Protein AF-0000000078816727 (afdb_homodimer)

Radius of gyration: 16.54 Å; Cα contacts (8 Å, |Δi|>4): 436; chains: 2; bounding box: 31×43×38 Å

InterPro domains:
  IPR010753 Domain of unknown function DUF1330 [PF07045] (2-95)
  IPR011008 Dimeric alpha-beta barrel [SSF54909] (1-95)

Organism: Pelagibacter ubique (strain HTCC1062) (NCBI:txid335992)

Solvent-accessible surface area (backbone atoms only — not comparable to full-atom values): 9926 Å² total; per-residue (Å²): 103,38,12,34,42,40,36,40,29,69,44,75,78,37,69,65,36,43,50,52,21,50,67,57,30,52,64,56,45,40,73,47,49,38,40,76,45,23,74,26,69,61,67,48,68,78,31,72,74,77,54,87,35,43,33,32,32,39,22,68,23,51,67,43,47,52,50,43,63,68,30,65,71,40,46,59,25,48,58,60,22,54,89,40,42,42,50,29,30,35,40,31,26,38,51,65,94,119,102,38,14,35,43,41,35,40,30,69,44,74,77,37,68,66,35,44,51,52,21,50,67,59,30,52,64,58,43,40,74,49,49,38,40,75,44,24,74,27,68,64,66,48,68,78,31,73,74,76,56,86,36,43,34,32,33,39,21,70,23,50,66,42,47,52,49,42,63,68,28,66,72,41,46,58,24,46,59,60,22,53,89,40,41,42,50,29,31,36,41,32,26,36,50,64,93,118

Nearest PDB structures (foldseek):
  2fiu-assembly1_B  TM=9.604E-01  e=1.481E-10  Agrobacterium fabrum str. C58
  3lo3-assembly2_C  TM=8.837E-01  e=8.612E-08  Colwellia psychrerythraea 34H
  3bde-assembly1_A  TM=6.430E-01  e=2.743E-03  Mesorhizobium japonicum MAFF 303099
  4hl9-assembly4_H  TM=5.412E-01  e=1.976E-03  Rhodospirillum rubrum ATCC 11170
  4dpo-assembly1_B  TM=5.731E-01  e=4.067E-03  Methanosarcina mazei Go1

Sequence (196 aa):
MKAYWIALYKRIDSQENLKNYGAKVTGIIKSYGGKPLVRGGKFETLEGETYPRTVIWEFPNYEQAMKCHDSKEYQDGWAIARDTTERNLQIVEGFSTEMKAYWIALYKRIDSQENLKNYGAKVTGIIKSYGGKPLVRGGKFETLEGETYPRTVIWEFPNYEQAMKCHDSKEYQDGWAIARDTTERNLQIVEGFSTE

Secondary structure (DSSP, 8-state):
--EEEEEEEEEES-HHHHHHHHHHHHHHHHHTT-EEEEES-SEEEEESPPPSEEEEEEESSHHHHHHHHHSHHHHHHHTTTGGGEEEEEEEEEPP---/--EEEEEEEEEES-HHHHHHHHHHHHHHHHHTT-EEEEES-SEEEEESPPPSEEEEEEESSHHHHHHHHHSHHHHHHHTTTGGGEEEEEEEEEPP---

Foldseek 3Di:
DKKKKKKFWDFAQDPPLVVQLCVQCVVLCVVLVKDWDAFADDDDDDDDDDGNTMTMIMGPFQVSNVCSCPDPSNVVSCVSRVVRTDIDIDMGGDDDPD/DKKKKKKFWDFAQDPPLVVQLCVQCVVLCVVLVKDWDAFADDDDDDDDDDGNTMTMIMGPFQVSNVCSCPDPSNVVSCVSRVVRTDIDIDMGGDDDPD

pLDDT: mean 97.48, std 5.75, range [53.72, 98.94]

Structure (mmCIF, N/CA/C/O backbone):
data_AF-0000000078816727-model_v1
#
loop_
_entity.id
_entity.type
_entity.pdbx_description
1 polymer 'DUF1330 domain-containing protein'
#
loop_
_atom_site.group_PDB
_atom_site.id
_atom_site.type_symbol
_atom_site.label_atom_id
_atom_site.label_alt_id
_atom_site.label_comp_id
_atom_site.label_asym_id
_atom_site.label_entity_id
_atom_site.label_seq_id
_atom_site.pdbx_PDB_ins_code
_atom_site.Cartn_x
_atom_site.Cartn_y
_atom_site.Cartn_z
_atom_site.occupancy
_atom_site.B_iso_or_equiv
_atom_site.auth_seq_id
_atom_site.auth_comp_id
_atom_site.auth_asym_id
_atom_site.auth_atom_id
_atom_site.pdbx_PDB_model_num
ATOM 1 N N . MET A 1 1 ? 15.25 -3.566 9.273 1 93.62 1 MET A N 1
ATOM 2 C CA . MET A 1 1 ? 14 -2.834 9.062 1 93.62 1 MET A CA 1
ATOM 3 C C . MET A 1 1 ? 13.094 -3.568 8.078 1 93.62 1 MET A C 1
ATOM 5 O O . MET A 1 1 ? 13.562 -4.047 7.043 1 93.62 1 MET A O 1
ATOM 9 N N . LYS A 1 2 ? 11.812 -3.596 8.328 1 97.94 2 LYS A N 1
ATOM 10 C CA . LYS A 1 2 ? 10.867 -4.297 7.465 1 97.94 2 LYS A CA 1
ATOM 11 C C . LYS A 1 2 ? 10.812 -3.654 6.078 1 97.94 2 LYS A C 1
ATOM 13 O O . LYS A 1 2 ? 11.359 -2.572 5.867 1 97.94 2 LYS A O 1
ATOM 18 N N . ALA A 1 3 ? 10.234 -4.328 5.168 1 98.69 3 ALA A N 1
ATOM 19 C CA . ALA A 1 3 ? 9.906 -3.799 3.846 1 98.69 3 ALA A CA 1
ATOM 20 C C . ALA A 1 3 ? 8.508 -4.227 3.418 1 98.69 3 ALA A C 1
ATOM 22 O O . ALA A 1 3 ? 7.977 -5.219 3.916 1 98.69 3 ALA A O 1
ATOM 23 N N . TYR A 1 4 ? 7.965 -3.496 2.529 1 98.88 4 TYR A N 1
ATOM 24 C CA . TYR A 1 4 ? 6.59 -3.73 2.102 1 98.88 4 TYR A CA 1
ATOM 25 C C . TYR A 1 4 ? 6.496 -3.818 0.583 1 98.88 4 TYR A C 1
ATOM 27 O O . TYR A 1 4 ? 6.977 -2.932 -0.126 1 98.88 4 TYR A O 1
ATOM 35 N N . TRP A 1 5 ? 5.977 -4.922 0.084 1 98.94 5 TRP A N 1
ATOM 36 C CA . TRP A 1 5 ? 5.617 -5.199 -1.304 1 98.94 5 TRP A CA 1
ATOM 37 C C . TRP A 1 5 ? 4.18 -4.777 -1.589 1 98.94 5 TRP A C 1
ATOM 39 O O . TRP A 1 5 ? 3.236 -5.359 -1.053 1 98.94 5 TRP A O 1
ATOM 49 N N . ILE A 1 6 ? 4.059 -3.74 -2.426 1 98.94 6 ILE A N 1
ATOM 50 C CA . ILE A 1 6 ? 2.764 -3.119 -2.682 1 98.94 6 ILE A CA 1
ATOM 51 C C . ILE A 1 6 ? 2.375 -3.322 -4.145 1 98.94 6 ILE A C 1
ATOM 53 O O . ILE A 1 6 ? 2.994 -2.748 -5.043 1 98.94 6 ILE A O 1
ATOM 57 N N . ALA A 1 7 ? 1.368 -4.152 -4.359 1 98.94 7 ALA A N 1
ATOM 58 C CA . ALA A 1 7 ? 0.83 -4.402 -5.695 1 98.94 7 ALA A CA 1
ATOM 59 C C . ALA A 1 7 ? -0.552 -3.777 -5.855 1 98.94 7 ALA A C 1
ATOM 61 O O . ALA A 1 7 ? -1.482 -4.113 -5.121 1 98.94 7 ALA A O 1
ATOM 62 N N . LEU A 1 8 ? -0.69 -2.855 -6.785 1 98.75 8 LEU A N 1
ATOM 63 C CA . LEU A 1 8 ? -1.928 -2.168 -7.133 1 98.75 8 LEU A CA 1
ATOM 64 C C . LEU A 1 8 ? -2.436 -2.617 -8.5 1 98.75 8 LEU A C 1
ATOM 66 O O . LEU A 1 8 ? -1.888 -2.225 -9.531 1 98.75 8 LEU A O 1
ATOM 70 N N . TYR A 1 9 ? -3.469 -3.457 -8.445 1 98.62 9 TYR A N 1
ATOM 71 C CA . TYR A 1 9 ? -3.996 -3.996 -9.695 1 98.62 9 TYR A CA 1
ATOM 72 C C . TYR A 1 9 ? -4.91 -2.988 -10.383 1 98.62 9 TYR A C 1
ATOM 74 O O . TYR A 1 9 ? -5.828 -2.451 -9.758 1 98.62 9 TYR A O 1
ATOM 82 N N . LYS A 1 10 ? -4.672 -2.766 -11.633 1 98 10 LYS A N 1
ATOM 83 C CA . LYS A 1 10 ? -5.422 -1.811 -12.445 1 98 10 LYS A CA 1
ATOM 84 C C . LYS A 1 10 ? -6.434 -2.521 -13.336 1 98 10 LYS A C 1
ATOM 86 O O . LYS A 1 10 ? -7.539 -2.023 -13.547 1 98 10 LYS A O 1
ATOM 91 N N . ARG A 1 11 ? -5.965 -3.568 -13.844 1 98.19 11 ARG A N 1
ATOM 92 C CA . ARG A 1 11 ? -6.785 -4.34 -14.773 1 98.19 11 ARG A CA 1
ATOM 93 C C . ARG A 1 11 ? -6.551 -5.84 -14.594 1 98.19 11 ARG A C 1
ATOM 95 O O . ARG A 1 11 ? -5.41 -6.281 -14.438 1 98.19 11 ARG A O 1
ATOM 102 N N . ILE A 1 12 ? -7.617 -6.602 -14.609 1 98.5 12 ILE A N 1
ATOM 103 C CA . ILE A 1 12 ? -7.598 -8.062 -14.508 1 98.5 12 ILE A CA 1
ATOM 104 C C . ILE A 1 12 ? -8.469 -8.664 -15.609 1 98.5 12 ILE A C 1
ATOM 106 O O . ILE A 1 12 ? -9.695 -8.719 -15.477 1 98.5 12 ILE A O 1
ATOM 110 N N . ASP A 1 13 ? -7.84 -9.172 -16.609 1 98.62 13 ASP A N 1
ATOM 111 C CA . ASP A 1 13 ? -8.555 -9.703 -17.766 1 98.62 13 ASP A CA 1
ATOM 112 C C . ASP A 1 13 ? -8.953 -11.156 -17.547 1 98.62 13 ASP A C 1
ATOM 114 O O . ASP A 1 13 ? -9.875 -11.664 -18.203 1 98.62 13 ASP A O 1
ATOM 118 N N . SER A 1 14 ? -8.234 -11.875 -16.688 1 98.75 14 SER A N 1
ATOM 119 C CA . SER A 1 14 ? -8.523 -13.266 -16.375 1 98.75 14 SER A CA 1
ATOM 120 C C . SER A 1 14 ? -8.422 -13.523 -14.867 1 98.75 14 SER A C 1
ATOM 122 O O . SER A 1 14 ? -7.324 -13.68 -14.336 1 98.75 14 SER A O 1
ATOM 124 N N . GLN A 1 15 ? -9.586 -13.68 -14.289 1 98.25 15 GLN A N 1
ATOM 125 C CA . GLN A 1 15 ? -9.625 -13.992 -12.867 1 98.25 15 GLN A CA 1
ATOM 126 C C . GLN A 1 15 ? -9.008 -15.359 -12.594 1 98.25 15 GLN A C 1
ATOM 128 O O . GLN A 1 15 ? -8.383 -15.57 -11.547 1 98.25 15 GLN A O 1
ATOM 133 N N . GLU A 1 16 ? -9.164 -16.234 -13.531 1 98.69 16 GLU A N 1
ATOM 134 C CA . GLU A 1 16 ? -8.609 -17.578 -13.391 1 98.69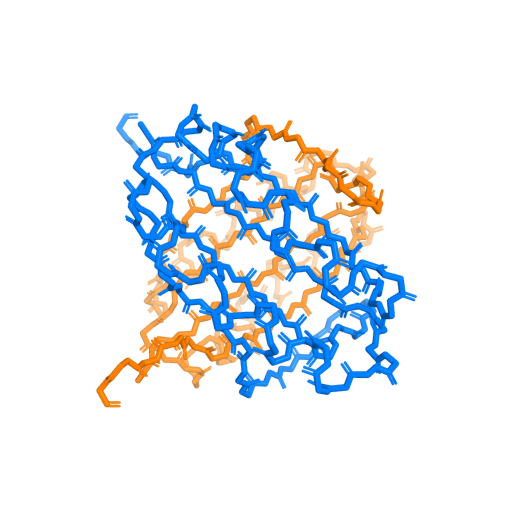 16 GLU A CA 1
ATOM 135 C C . GLU A 1 16 ? -7.082 -17.531 -13.352 1 98.69 16 GLU A C 1
ATOM 137 O O . GLU A 1 16 ? -6.465 -18.172 -12.484 1 98.69 16 GLU A O 1
ATOM 142 N N . ASN A 1 17 ? -6.461 -16.828 -14.25 1 98.81 17 ASN A N 1
ATOM 143 C CA . ASN A 1 17 ? -5.008 -16.688 -14.258 1 98.81 17 ASN A CA 1
ATOM 144 C C . ASN A 1 17 ? -4.496 -16.062 -12.961 1 98.81 17 ASN A C 1
ATOM 146 O O . ASN A 1 17 ? -3.484 -16.5 -12.414 1 98.81 17 ASN A O 1
ATOM 150 N N . LEU A 1 18 ? -5.23 -15.102 -12.5 1 98.75 18 LEU A N 1
ATOM 151 C CA . LEU A 1 18 ? -4.816 -14.438 -11.266 1 98.75 18 LEU A CA 1
ATOM 152 C C . LEU A 1 18 ? -4.895 -15.398 -10.086 1 98.75 18 LEU A C 1
ATOM 154 O O . LEU A 1 18 ? -3.98 -15.453 -9.258 1 98.75 18 LEU A O 1
ATOM 158 N N . LYS A 1 19 ? -5.949 -16.109 -10.031 1 98.25 19 LYS A N 1
ATOM 159 C CA . LYS A 1 19 ? -6.121 -17.109 -8.984 1 98.25 19 LYS A CA 1
ATOM 160 C C . LYS A 1 19 ? -5.008 -18.141 -9.023 1 98.25 19 LYS A C 1
ATOM 162 O O . LYS A 1 19 ? -4.441 -18.5 -7.984 1 98.25 19 LYS A O 1
ATOM 167 N N . ASN A 1 20 ? -4.68 -18.672 -10.188 1 98.75 20 ASN A N 1
ATOM 168 C CA . ASN A 1 20 ? -3.631 -19.672 -10.359 1 98.75 20 ASN A CA 1
ATOM 169 C C . ASN A 1 20 ? -2.262 -19.125 -9.969 1 98.75 20 ASN A C 1
ATOM 171 O O . ASN A 1 20 ? -1.463 -19.812 -9.336 1 98.75 20 ASN A O 1
ATOM 175 N N . TYR A 1 21 ? -2.029 -17.938 -10.32 1 98.88 21 TYR A N 1
ATOM 176 C CA . TYR A 1 21 ? -0.807 -17.25 -9.914 1 98.88 21 TYR A CA 1
ATOM 177 C C . TYR A 1 21 ? -0.713 -17.172 -8.391 1 98.88 21 TYR A C 1
ATOM 179 O O . TYR A 1 21 ? 0.31 -17.531 -7.805 1 98.88 21 TYR A O 1
ATOM 187 N N . GLY A 1 22 ? -1.772 -16.656 -7.805 1 98.5 22 GLY A N 1
ATOM 188 C CA . GLY A 1 22 ? -1.792 -16.547 -6.352 1 98.5 22 GLY A CA 1
ATOM 189 C C . GLY A 1 22 ? -1.499 -17.875 -5.664 1 98.5 22 GLY A C 1
ATOM 190 O O . GLY A 1 22 ? -0.709 -17.922 -4.719 1 98.5 22 GLY A O 1
ATOM 191 N N . ALA A 1 23 ? -2.137 -18.922 -6.168 1 98.44 23 ALA A N 1
ATOM 192 C CA . ALA A 1 23 ? -1.946 -20.25 -5.59 1 98.44 23 ALA A CA 1
ATOM 193 C C . ALA A 1 23 ? -0.498 -20.703 -5.734 1 98.44 23 ALA A C 1
ATOM 195 O O . ALA A 1 23 ? 0.053 -21.344 -4.828 1 98.44 23 ALA A O 1
ATOM 196 N N . LYS A 1 24 ? 0.071 -20.375 -6.809 1 98.62 24 LYS A N 1
ATOM 197 C CA . LYS A 1 24 ? 1.432 -20.812 -7.113 1 98.62 24 LYS A CA 1
ATOM 198 C C . LYS A 1 24 ? 2.449 -20.078 -6.246 1 98.62 24 LYS A C 1
ATOM 200 O O . LYS A 1 24 ? 3.428 -20.672 -5.789 1 98.62 24 LYS A O 1
ATOM 205 N N . VAL A 1 25 ? 2.232 -18.797 -5.945 1 98.75 25 VAL A N 1
ATOM 206 C CA . VAL A 1 25 ? 3.342 -18 -5.453 1 98.75 25 VAL A CA 1
ATOM 207 C C . VAL A 1 25 ? 3.184 -17.766 -3.951 1 98.75 25 VAL A C 1
ATOM 209 O O . VAL A 1 25 ? 4.133 -17.344 -3.277 1 98.75 25 VAL A O 1
ATOM 212 N N . THR A 1 26 ? 1.994 -18.016 -3.385 1 98.75 26 THR A N 1
ATOM 213 C CA . THR A 1 26 ? 1.772 -17.719 -1.974 1 98.75 26 THR A CA 1
ATOM 214 C C . THR A 1 26 ? 2.814 -18.422 -1.105 1 98.75 26 THR A C 1
ATOM 216 O O . THR A 1 26 ? 3.438 -17.797 -0.248 1 98.75 26 THR A O 1
ATOM 219 N N . GLY A 1 27 ? 3.023 -19.719 -1.289 1 98.75 27 GLY A N 1
ATOM 220 C CA . GLY A 1 27 ? 4.027 -20.469 -0.543 1 98.75 27 GLY A CA 1
ATOM 221 C C . GLY A 1 27 ? 5.438 -19.953 -0.769 1 98.75 27 GLY A C 1
ATOM 222 O O . GLY A 1 27 ? 6.254 -19.938 0.154 1 98.75 27 GLY A O 1
ATOM 223 N N . ILE A 1 28 ? 5.809 -19.594 -1.963 1 98.81 28 ILE A N 1
ATOM 224 C CA . ILE A 1 28 ? 7.117 -19.047 -2.311 1 98.81 28 ILE A CA 1
ATOM 225 C C . ILE A 1 28 ? 7.352 -17.75 -1.539 1 98.81 28 ILE A C 1
ATOM 227 O O . ILE A 1 28 ? 8.398 -17.578 -0.901 1 98.81 28 ILE A O 1
ATOM 231 N N . ILE A 1 29 ? 6.383 -16.766 -1.523 1 98.88 29 ILE A N 1
ATOM 232 C CA . ILE A 1 29 ? 6.504 -15.477 -0.85 1 98.88 29 ILE A CA 1
ATOM 233 C C . ILE A 1 29 ? 6.699 -15.695 0.649 1 98.88 29 ILE A C 1
ATOM 235 O O . ILE A 1 29 ? 7.578 -15.086 1.262 1 98.88 29 ILE A O 1
ATOM 239 N N . LYS A 1 30 ? 5.949 -16.609 1.156 1 98.81 30 LYS A N 1
ATOM 240 C CA . LYS A 1 30 ? 6.078 -16.922 2.578 1 98.81 30 LYS A CA 1
ATOM 241 C C . LYS A 1 30 ? 7.457 -17.484 2.891 1 98.81 30 LYS A C 1
ATOM 243 O O . LYS A 1 30 ? 8.008 -17.25 3.967 1 98.81 30 LYS A O 1
ATOM 248 N N . SER A 1 31 ? 8.031 -18.25 2.027 1 98.69 31 SER A N 1
ATOM 249 C CA . SER A 1 31 ? 9.336 -18.875 2.256 1 98.69 31 SER A CA 1
ATOM 250 C C . SER A 1 31 ? 10.438 -17.812 2.336 1 98.69 31 SER A C 1
ATOM 252 O O . SER A 1 31 ? 11.508 -18.078 2.893 1 98.69 31 SER A O 1
ATOM 254 N N . TYR A 1 32 ? 10.211 -16.625 1.817 1 98.75 32 TYR A N 1
ATOM 255 C CA . TYR A 1 32 ? 11.141 -15.508 1.916 1 98.75 32 TYR A CA 1
ATOM 256 C C . TYR A 1 32 ? 10.805 -14.617 3.105 1 98.75 32 TYR A C 1
ATOM 258 O O . TYR A 1 32 ? 11.375 -13.539 3.266 1 98.75 32 TYR A O 1
ATOM 266 N N . GLY A 1 33 ? 9.812 -15.086 3.893 1 98.62 33 GLY A N 1
ATOM 267 C CA . GLY A 1 33 ? 9.422 -14.359 5.09 1 98.62 33 GLY A CA 1
ATOM 268 C C . GLY A 1 33 ? 8.25 -13.422 4.867 1 98.62 33 GLY A C 1
ATOM 269 O O . GLY A 1 33 ? 7.93 -12.609 5.738 1 98.62 33 GLY A O 1
ATOM 270 N N . GLY A 1 34 ? 7.637 -13.508 3.744 1 98.69 34 GLY A N 1
ATOM 271 C CA . GLY A 1 34 ? 6.492 -12.648 3.479 1 98.69 34 GLY A CA 1
ATOM 272 C C . GLY A 1 34 ? 5.297 -12.953 4.359 1 98.69 34 GLY A C 1
ATOM 273 O O . GLY A 1 34 ? 4.969 -14.125 4.586 1 98.69 34 GLY A O 1
ATOM 274 N N . LYS A 1 35 ? 4.75 -11.906 4.891 1 98.25 35 LYS A N 1
ATOM 275 C CA . LYS A 1 35 ? 3.49 -11.969 5.629 1 98.25 35 LYS A CA 1
ATOM 276 C C . LYS A 1 35 ? 2.406 -11.148 4.934 1 98.25 35 LYS A C 1
ATOM 278 O O . LYS A 1 35 ? 2.578 -9.953 4.703 1 98.25 35 LYS A O 1
ATOM 283 N N . PRO A 1 36 ? 1.284 -11.789 4.582 1 98.56 36 PRO A N 1
ATOM 284 C CA . PRO A 1 36 ? 0.232 -11.016 3.918 1 98.56 36 PRO A CA 1
ATOM 285 C C . PRO A 1 36 ? -0.491 -10.062 4.867 1 98.56 36 PRO A C 1
ATOM 287 O O . PRO A 1 36 ? -0.979 -10.492 5.918 1 98.56 36 PRO A O 1
ATOM 290 N N . LEU A 1 37 ? -0.554 -8.867 4.469 1 98.5 37 LEU A N 1
ATOM 291 C CA . LEU A 1 37 ? -1.3 -7.875 5.242 1 98.5 37 LEU A CA 1
ATOM 292 C C . LEU A 1 37 ? -2.619 -7.535 4.559 1 98.5 37 LEU A C 1
ATOM 294 O O . LEU A 1 37 ? -3.637 -7.332 5.23 1 98.5 37 LEU A O 1
ATOM 298 N N . VAL A 1 38 ? -2.592 -7.41 3.24 1 98.69 38 VAL A N 1
ATOM 299 C CA . VAL A 1 38 ? -3.746 -7.086 2.41 1 98.69 38 VAL A CA 1
ATOM 300 C C . VAL A 1 38 ? -3.787 -8.008 1.194 1 98.69 38 VAL A C 1
ATOM 302 O O . VAL A 1 38 ? -2.785 -8.164 0.491 1 98.69 38 VAL A O 1
ATOM 305 N N . ARG A 1 39 ? -4.84 -8.633 0.932 1 97.94 39 ARG A N 1
ATOM 306 C CA . ARG A 1 39 ? -5.047 -9.469 -0.245 1 97.94 39 ARG A CA 1
ATOM 307 C C . ARG A 1 39 ? -6.406 -9.203 -0.876 1 97.94 39 ARG A C 1
ATOM 309 O O . ARG A 1 39 ? -7.176 -10.133 -1.129 1 97.94 39 ARG A O 1
ATOM 316 N N . GLY A 1 40 ? -6.547 -7.883 -1.098 1 97.12 40 GLY A N 1
ATOM 317 C CA . GLY A 1 40 ? -7.844 -7.41 -1.552 1 97.12 40 GLY A CA 1
ATOM 318 C C . GLY A 1 40 ? -8.766 -7.012 -0.415 1 97.12 40 GLY A C 1
ATOM 319 O O . GLY A 1 40 ? -8.359 -6.273 0.487 1 97.12 40 GLY A O 1
ATOM 320 N N . GLY A 1 41 ? -10.031 -7.289 -0.492 1 94.19 41 GLY A N 1
ATOM 321 C CA . GLY A 1 41 ? -10.992 -6.977 0.551 1 94.19 41 GLY A CA 1
ATOM 322 C C . GLY A 1 41 ? -11.75 -5.684 0.302 1 94.19 41 GLY A C 1
ATOM 323 O O . GLY A 1 41 ? -11.562 -5.043 -0.735 1 94.19 41 GLY A O 1
ATOM 324 N N . LYS A 1 42 ? -12.648 -5.418 1.182 1 97 42 LYS A N 1
ATOM 325 C CA . LYS A 1 42 ? -13.414 -4.176 1.143 1 97 42 LYS A CA 1
ATOM 326 C C . LYS A 1 42 ? -12.484 -2.963 1.085 1 97 42 LYS A C 1
ATOM 328 O O . LYS A 1 42 ? -11.477 -2.91 1.79 1 97 42 LYS A O 1
ATOM 333 N N . PHE A 1 43 ? -12.852 -2.023 0.2 1 98.38 43 PHE A N 1
ATOM 334 C CA . PHE A 1 43 ? -12.016 -0.832 0.125 1 98.38 43 PHE A CA 1
ATOM 335 C C . PHE A 1 43 ? -12.844 0.384 -0.28 1 98.38 43 PHE A C 1
ATOM 337 O O . PHE A 1 43 ? -13.977 0.244 -0.75 1 98.38 43 PHE A O 1
ATOM 344 N N . GLU A 1 44 ? -12.305 1.513 -0.042 1 98.56 44 GLU A N 1
ATOM 345 C CA . GLU A 1 44 ? -12.781 2.799 -0.543 1 98.56 44 GLU A CA 1
ATOM 346 C C . GLU A 1 44 ? -11.633 3.627 -1.111 1 98.56 44 GLU A C 1
ATOM 348 O O . GLU A 1 44 ? -10.562 3.721 -0.5 1 98.56 44 GLU A O 1
ATOM 353 N N . THR A 1 45 ? -11.867 4.098 -2.309 1 98.75 45 THR A N 1
ATOM 354 C CA . THR A 1 45 ? -10.953 5.082 -2.875 1 98.75 45 THR A CA 1
ATOM 355 C C . THR A 1 45 ? -11.375 6.496 -2.494 1 98.75 45 THR A C 1
ATOM 357 O O . THR A 1 45 ? -12.461 6.945 -2.855 1 98.75 45 THR A O 1
ATOM 360 N N . LEU A 1 46 ? -10.516 7.16 -1.814 1 98.75 46 LEU A N 1
ATOM 361 C CA . LEU A 1 46 ? -10.867 8.469 -1.267 1 98.75 46 LEU A CA 1
ATOM 362 C C . LEU A 1 46 ? -10.297 9.586 -2.133 1 98.75 46 LEU A C 1
ATOM 364 O O . LEU A 1 46 ? -10.836 10.695 -2.145 1 98.75 46 LEU A O 1
ATOM 368 N N . GLU A 1 47 ? -9.211 9.312 -2.723 1 98.69 47 GLU A N 1
ATOM 369 C CA . GLU A 1 47 ? -8.586 10.234 -3.674 1 98.69 47 GLU A CA 1
ATOM 370 C C . GLU A 1 47 ? -7.965 9.477 -4.844 1 98.69 47 GLU A C 1
ATOM 372 O O . GLU A 1 47 ? -7.406 8.391 -4.66 1 98.69 47 GLU A O 1
ATOM 377 N N . GLY A 1 48 ? -8.023 10.094 -6.074 1 97.69 48 GLY A N 1
ATOM 378 C CA . GLY A 1 48 ? -7.293 9.57 -7.223 1 97.69 48 GLY A CA 1
ATOM 379 C C . GLY A 1 48 ? -7.988 8.406 -7.898 1 97.69 48 GLY A C 1
ATOM 380 O O . GLY A 1 48 ? -9.219 8.375 -7.98 1 97.69 48 GLY A O 1
ATOM 381 N N . GLU A 1 49 ? -7.125 7.531 -8.469 1 95.88 49 GLU A N 1
ATOM 382 C CA . GLU A 1 49 ? -7.629 6.418 -9.273 1 95.88 49 GLU A CA 1
ATOM 383 C C . GLU A 1 49 ? -8.023 5.234 -8.391 1 95.88 49 GLU A C 1
ATOM 385 O O . GLU A 1 49 ? -7.398 4.996 -7.352 1 95.88 49 GLU A O 1
ATOM 390 N N . THR A 1 50 ? -9.047 4.504 -8.867 1 97.62 50 THR A N 1
ATOM 391 C CA . THR A 1 50 ? -9.484 3.314 -8.148 1 97.62 50 THR A CA 1
ATOM 392 C C . THR A 1 50 ? -8.695 2.088 -8.602 1 97.62 50 THR A C 1
ATOM 394 O O . THR A 1 50 ? -8.625 1.791 -9.789 1 97.62 50 THR A O 1
ATOM 397 N N . TYR A 1 51 ? -8.078 1.416 -7.68 1 97.81 51 TYR A N 1
ATOM 398 C CA . TYR A 1 51 ? -7.504 0.094 -7.902 1 97.81 51 TYR A CA 1
ATOM 399 C C . TYR A 1 51 ? -8.453 -1 -7.43 1 97.81 51 TYR A C 1
ATOM 401 O O . TYR A 1 51 ? -8.711 -1.126 -6.23 1 97.81 51 TYR A O 1
ATOM 409 N N . PRO A 1 52 ? -8.891 -1.79 -8.273 1 97.69 52 PRO A N 1
ATOM 410 C CA . PRO A 1 52 ? -9.898 -2.785 -7.891 1 97.69 52 PRO A CA 1
ATOM 411 C C . PRO A 1 52 ? -9.344 -3.859 -6.961 1 97.69 52 PRO A C 1
ATOM 413 O O . PRO A 1 52 ? -10.109 -4.594 -6.332 1 97.69 52 PRO A O 1
ATOM 416 N N . ARG A 1 53 ? -8.078 -4.051 -6.918 1 98.38 53 ARG A N 1
ATOM 417 C CA . ARG A 1 53 ? -7.426 -5.004 -6.023 1 98.38 53 ARG A CA 1
ATOM 418 C C . ARG A 1 53 ? -6.07 -4.48 -5.559 1 98.38 53 ARG A C 1
ATOM 420 O O . ARG A 1 53 ? -5.242 -4.078 -6.371 1 98.38 53 ARG A O 1
ATOM 427 N N . THR A 1 54 ? -5.902 -4.418 -4.285 1 98.75 54 THR A N 1
ATOM 428 C CA . THR A 1 54 ? -4.645 -4.047 -3.65 1 98.75 54 THR A CA 1
ATOM 429 C C . THR A 1 54 ? -4.098 -5.199 -2.811 1 98.75 54 THR A C 1
ATOM 431 O O . THR A 1 54 ? -4.852 -5.863 -2.098 1 98.75 54 THR A O 1
ATOM 434 N N . VAL A 1 55 ? -2.785 -5.523 -2.951 1 98.88 55 VAL A N 1
ATOM 435 C CA . VAL A 1 55 ? -2.115 -6.566 -2.184 1 98.88 55 VAL A CA 1
ATOM 436 C C . VAL A 1 55 ? -0.856 -6.004 -1.531 1 98.88 55 VAL A C 1
ATOM 438 O O . VAL A 1 55 ? -0.077 -5.297 -2.178 1 98.88 55 VAL A O 1
ATOM 441 N N . ILE A 1 56 ? -0.747 -6.242 -0.277 1 98.94 56 ILE A N 1
ATOM 442 C CA . ILE A 1 56 ? 0.428 -5.793 0.462 1 98.94 56 ILE A CA 1
ATOM 443 C C . ILE A 1 56 ? 1.023 -6.961 1.244 1 98.94 56 ILE A C 1
ATOM 445 O O . ILE A 1 56 ? 0.311 -7.652 1.976 1 98.94 56 ILE A O 1
ATOM 449 N N . TRP A 1 57 ? 2.299 -7.148 1.067 1 98.88 57 TRP A N 1
ATOM 450 C CA . TRP A 1 57 ? 3.088 -8.094 1.85 1 98.88 57 TRP A CA 1
ATOM 451 C C . TRP A 1 57 ? 4.129 -7.367 2.695 1 98.88 57 TRP A C 1
ATOM 453 O O . TRP A 1 57 ? 4.77 -6.426 2.227 1 98.88 57 TRP A O 1
ATOM 463 N N . GLU A 1 58 ? 4.301 -7.84 3.898 1 98.75 58 GLU A N 1
ATOM 464 C CA . GLU A 1 58 ? 5.391 -7.406 4.766 1 98.75 58 GLU A CA 1
ATOM 465 C C . GLU A 1 58 ? 6.539 -8.414 4.754 1 98.75 58 GLU A C 1
ATOM 467 O O . GLU A 1 58 ? 6.312 -9.617 4.848 1 98.75 58 GLU A O 1
ATOM 472 N N . PHE A 1 59 ? 7.758 -7.961 4.598 1 98.81 59 PHE A N 1
ATOM 473 C CA . PHE A 1 59 ? 8.961 -8.789 4.621 1 98.81 59 PHE A CA 1
ATOM 474 C C . PHE A 1 59 ? 9.867 -8.391 5.773 1 98.81 59 PHE A C 1
ATOM 476 O O . PHE A 1 59 ? 9.789 -7.266 6.281 1 98.81 59 PHE A O 1
ATOM 483 N N . PRO A 1 60 ? 10.734 -9.32 6.164 1 98.56 60 PRO A N 1
ATOM 484 C CA . PRO A 1 60 ? 11.633 -8.984 7.273 1 98.56 60 PRO A CA 1
ATOM 485 C C . PRO A 1 60 ? 12.57 -7.824 6.945 1 98.56 60 PRO A C 1
ATOM 487 O O . PRO A 1 60 ? 13.023 -7.117 7.848 1 98.56 60 PRO A O 1
ATOM 490 N N . ASN A 1 61 ? 12.945 -7.648 5.707 1 98.06 61 ASN A N 1
ATOM 491 C CA . ASN A 1 61 ? 13.766 -6.527 5.266 1 98.06 61 ASN A CA 1
ATOM 492 C C . ASN A 1 61 ? 13.68 -6.336 3.752 1 98.06 61 ASN A C 1
ATOM 494 O O . ASN A 1 61 ? 13.07 -7.145 3.051 1 98.06 61 ASN A O 1
ATOM 498 N N . TYR A 1 62 ? 14.219 -5.254 3.314 1 98.31 62 TYR A N 1
ATOM 499 C CA . TYR A 1 62 ? 14.18 -4.828 1.92 1 98.31 62 TYR A CA 1
ATOM 500 C C . TYR A 1 62 ? 14.836 -5.863 1.015 1 98.31 62 TYR A C 1
ATOM 502 O O . TYR A 1 62 ? 14.297 -6.203 -0.041 1 98.31 62 TYR A O 1
ATOM 510 N N . GLU A 1 63 ? 15.992 -6.418 1.396 1 98.19 63 GLU A N 1
ATOM 511 C CA . GLU A 1 63 ? 16.75 -7.371 0.594 1 98.19 63 GLU A CA 1
ATOM 512 C C . GLU A 1 63 ? 15.953 -8.648 0.346 1 98.19 63 GLU A C 1
ATOM 514 O O . GLU A 1 63 ? 15.945 -9.18 -0.768 1 98.19 63 GLU A O 1
ATOM 519 N N . GLN A 1 64 ? 15.297 -9.102 1.325 1 98.75 64 GLN A N 1
ATOM 520 C CA . GLN A 1 64 ? 14.516 -10.328 1.186 1 98.75 64 GLN A CA 1
ATOM 521 C C . GLN A 1 64 ? 13.336 -10.125 0.239 1 98.75 64 GLN A C 1
ATOM 523 O O . GLN A 1 64 ? 12.992 -11.023 -0.533 1 98.75 64 GLN A O 1
ATOM 528 N N . ALA A 1 65 ? 12.703 -8.992 0.326 1 98.88 65 ALA A N 1
ATOM 529 C CA . ALA A 1 65 ? 11.609 -8.688 -0.591 1 98.88 65 ALA A CA 1
ATOM 530 C C . ALA A 1 65 ? 12.086 -8.68 -2.039 1 98.88 65 ALA A C 1
ATOM 532 O O . ALA A 1 65 ? 11.438 -9.258 -2.918 1 98.88 65 ALA A O 1
ATOM 533 N N . MET A 1 66 ? 13.195 -8.031 -2.25 1 98.88 66 MET A N 1
ATOM 534 C CA . MET A 1 66 ? 13.758 -7.941 -3.596 1 98.88 66 MET A CA 1
ATOM 535 C C . MET A 1 66 ? 14.18 -9.32 -4.102 1 98.88 66 MET A C 1
ATOM 537 O O . MET A 1 66 ? 13.922 -9.664 -5.258 1 98.88 66 MET A O 1
ATOM 541 N N . LYS A 1 67 ? 14.828 -10.0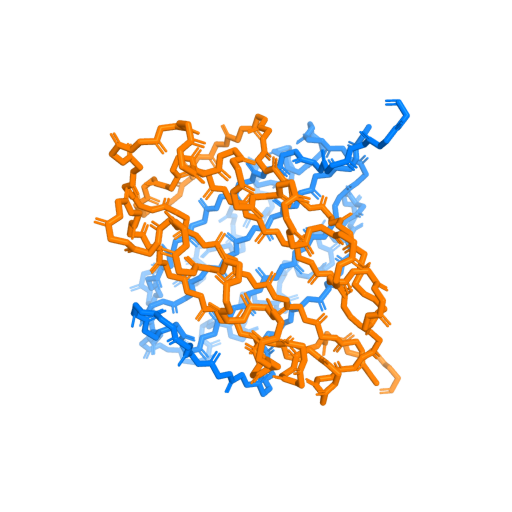94 -3.213 1 98.88 67 LYS A N 1
ATOM 542 C CA . LYS A 1 67 ? 15.227 -11.445 -3.582 1 98.88 67 LYS A CA 1
ATOM 543 C C . LYS A 1 67 ? 14.016 -12.289 -3.965 1 98.88 67 LYS A C 1
ATOM 545 O O . LYS A 1 67 ? 14.07 -13.062 -4.922 1 98.88 67 LYS A O 1
ATOM 550 N N . CYS A 1 68 ? 13.023 -12.164 -3.195 1 98.94 68 CYS A N 1
ATOM 551 C CA . CYS A 1 68 ? 11.797 -12.883 -3.5 1 98.94 68 CYS A CA 1
ATOM 552 C C . CYS A 1 68 ? 11.289 -12.531 -4.895 1 98.94 68 CYS A C 1
ATOM 554 O O . CYS A 1 68 ? 11.086 -13.422 -5.727 1 98.94 68 CYS A O 1
ATOM 556 N N . HIS A 1 69 ? 11.094 -11.234 -5.215 1 98.94 69 HIS A N 1
ATOM 557 C CA . HIS A 1 69 ? 10.594 -10.781 -6.508 1 98.94 69 HIS A CA 1
ATOM 558 C C . HIS A 1 69 ? 11.469 -11.289 -7.648 1 98.94 69 HIS A C 1
ATOM 560 O O . HIS A 1 69 ? 10.961 -11.711 -8.688 1 98.94 69 HIS A O 1
ATOM 566 N N . ASP A 1 70 ? 12.773 -11.312 -7.367 1 98.75 70 ASP A N 1
ATOM 567 C CA . ASP A 1 70 ? 13.719 -11.594 -8.445 1 98.75 70 ASP A CA 1
ATOM 568 C C . ASP A 1 70 ? 13.922 -13.102 -8.609 1 98.75 70 ASP A C 1
ATOM 570 O O . ASP A 1 70 ? 14.562 -13.539 -9.57 1 98.75 70 ASP A O 1
ATOM 574 N N . SER A 1 71 ? 13.484 -13.867 -7.691 1 98.88 71 SER A N 1
ATOM 575 C CA . SER A 1 71 ? 13.672 -15.312 -7.75 1 98.88 71 SER A CA 1
ATOM 576 C C . SER A 1 71 ? 13.016 -15.906 -8.984 1 98.88 71 SER A C 1
ATOM 578 O O . SER A 1 71 ? 11.953 -15.438 -9.422 1 98.88 71 SER A O 1
ATOM 580 N N . LYS A 1 72 ? 13.609 -16.969 -9.531 1 98.75 72 LYS A N 1
ATOM 581 C CA . LYS A 1 72 ? 13.062 -17.672 -10.688 1 98.75 72 LYS A CA 1
ATOM 582 C C . LYS A 1 72 ? 11.695 -18.266 -10.375 1 98.75 72 LYS A C 1
ATOM 584 O O . LYS A 1 72 ? 10.781 -18.203 -11.203 1 98.75 72 LYS A O 1
ATOM 589 N N . GLU A 1 73 ? 11.602 -18.828 -9.203 1 98.62 73 GLU A N 1
ATOM 590 C CA . GLU A 1 73 ? 10.344 -19.469 -8.82 1 98.62 73 GLU A CA 1
ATOM 591 C C . GLU A 1 73 ? 9.195 -18.453 -8.805 1 98.62 73 GLU A C 1
ATOM 593 O O . GLU A 1 73 ? 8.102 -18.75 -9.305 1 98.62 73 GLU A O 1
ATOM 598 N N . TYR A 1 74 ? 9.438 -17.25 -8.234 1 98.94 74 TYR A N 1
ATOM 599 C CA . TYR A 1 74 ? 8.383 -16.25 -8.227 1 98.94 74 TYR A CA 1
ATOM 600 C C . TYR A 1 74 ? 8.062 -15.773 -9.641 1 98.94 74 TYR A C 1
ATOM 602 O O . TYR A 1 74 ? 6.895 -15.641 -10.008 1 98.94 74 TYR A O 1
ATOM 610 N N . GLN A 1 75 ? 9.156 -15.492 -10.391 1 98.81 75 GLN A N 1
ATOM 611 C CA . GLN A 1 75 ? 8.953 -14.969 -11.742 1 98.81 75 GLN A CA 1
ATOM 612 C C . GLN A 1 75 ? 8.227 -15.984 -12.617 1 98.81 75 GLN A C 1
ATOM 614 O O . GLN A 1 75 ? 7.402 -15.609 -13.453 1 98.81 75 GLN A O 1
ATOM 619 N N . ASP A 1 76 ? 8.5 -17.281 -12.43 1 98.75 76 ASP A N 1
ATOM 620 C CA . ASP A 1 76 ? 7.766 -18.328 -13.141 1 98.75 76 ASP A CA 1
ATOM 621 C C . ASP A 1 76 ? 6.285 -18.297 -12.773 1 98.75 76 ASP A C 1
ATOM 623 O O . ASP A 1 76 ? 5.426 -18.5 -13.641 1 98.75 76 ASP A O 1
ATOM 627 N N . GLY A 1 77 ? 5.996 -18.125 -11.492 1 98.81 77 GLY A N 1
ATOM 628 C CA . GLY A 1 77 ? 4.609 -17.984 -11.07 1 98.81 77 GLY A CA 1
ATOM 629 C C . GLY A 1 77 ? 3.926 -16.766 -11.648 1 98.81 77 GLY A C 1
ATOM 630 O O . GLY A 1 77 ? 2.791 -16.844 -12.125 1 98.81 77 GLY A O 1
ATOM 631 N N . TRP A 1 78 ? 4.57 -15.594 -11.625 1 98.75 78 TRP A N 1
ATOM 632 C CA . TRP A 1 78 ? 4.008 -14.344 -12.125 1 98.75 78 TRP A CA 1
ATOM 633 C C . TRP A 1 78 ? 3.68 -14.445 -13.609 1 98.75 78 TRP A C 1
ATOM 635 O O . TRP A 1 78 ? 2.689 -13.883 -14.078 1 98.75 78 TRP A O 1
ATOM 645 N N . ALA A 1 79 ? 4.414 -15.297 -14.336 1 98.81 79 ALA A N 1
ATOM 646 C CA . ALA A 1 79 ? 4.215 -15.461 -15.773 1 98.81 79 ALA A CA 1
ATOM 647 C C . ALA A 1 79 ? 2.807 -15.969 -16.078 1 98.81 79 ALA A C 1
ATOM 649 O O . ALA A 1 79 ? 2.283 -15.734 -17.172 1 98.81 79 ALA A O 1
ATOM 650 N N . ILE A 1 80 ? 2.182 -16.578 -15.148 1 98.81 80 ILE A N 1
ATOM 651 C CA . ILE A 1 80 ? 0.838 -17.125 -15.32 1 98.81 80 ILE A CA 1
ATOM 652 C C . ILE A 1 80 ? -0.155 -15.984 -15.539 1 98.81 80 ILE A C 1
ATOM 654 O O . ILE A 1 80 ? -1.088 -16.109 -16.344 1 98.81 80 ILE A O 1
ATOM 658 N N . ALA A 1 81 ? 0.037 -14.852 -14.875 1 98.75 81 ALA A N 1
ATOM 659 C CA . ALA A 1 81 ? -0.97 -13.797 -14.875 1 98.75 81 ALA A CA 1
ATOM 660 C C . ALA A 1 81 ? -0.457 -12.547 -15.586 1 98.75 81 ALA A C 1
ATOM 662 O O . ALA A 1 81 ? -1.228 -11.625 -15.875 1 98.75 81 ALA A O 1
ATOM 663 N N . ARG A 1 82 ? 0.785 -12.508 -15.969 1 98.5 82 ARG A N 1
ATOM 664 C CA . ARG A 1 82 ? 1.464 -11.297 -16.422 1 98.5 82 ARG A CA 1
ATOM 665 C C . ARG A 1 82 ? 0.792 -10.727 -17.672 1 98.5 82 ARG A C 1
ATOM 667 O O . ARG A 1 82 ? 0.659 -9.516 -17.812 1 98.5 82 ARG A O 1
ATOM 674 N N . ASP A 1 83 ? 0.324 -11.547 -18.562 1 98.56 83 ASP A N 1
ATOM 675 C CA . ASP A 1 83 ? -0.227 -11.086 -19.844 1 98.56 83 ASP A CA 1
ATOM 676 C C . ASP A 1 83 ? -1.705 -10.727 -19.703 1 98.56 83 ASP A C 1
ATOM 678 O O . ASP A 1 83 ? -2.291 -10.117 -20.594 1 98.56 83 ASP A O 1
ATOM 682 N N . THR A 1 84 ? -2.258 -11.047 -18.578 1 98.75 84 THR A N 1
ATOM 683 C CA . THR A 1 84 ? -3.689 -10.82 -18.422 1 98.75 84 THR A CA 1
ATOM 684 C C . THR A 1 84 ? -3.957 -9.859 -17.266 1 98.75 84 THR A C 1
ATOM 686 O O . THR A 1 84 ? -5.102 -9.703 -16.844 1 98.75 84 THR A O 1
ATOM 689 N N . THR A 1 85 ? -2.945 -9.344 -16.703 1 98.62 85 THR A N 1
ATOM 690 C CA . THR A 1 85 ? -3.066 -8.469 -15.547 1 98.62 85 THR A CA 1
ATOM 691 C C . THR A 1 85 ? -2.17 -7.246 -15.695 1 98.62 85 THR A C 1
ATOM 693 O O . THR A 1 85 ? -1.021 -7.359 -16.141 1 98.62 85 THR A O 1
ATOM 696 N N . GLU A 1 86 ? -2.738 -6.098 -15.43 1 98.62 86 GLU A N 1
ATOM 697 C CA . GLU A 1 86 ? -1.941 -4.883 -15.289 1 98.62 86 GLU A CA 1
ATOM 698 C C . GLU A 1 86 ? -1.892 -4.418 -13.836 1 98.62 86 GLU A C 1
ATOM 700 O O . GLU A 1 86 ? -2.93 -4.281 -13.188 1 98.62 86 GLU A O 1
ATOM 705 N N . ARG A 1 87 ? -0.707 -4.238 -13.328 1 98.56 87 ARG A N 1
ATOM 706 C CA . ARG A 1 87 ? -0.577 -3.74 -11.961 1 98.56 87 ARG A CA 1
ATOM 707 C C . ARG A 1 87 ? 0.588 -2.764 -11.844 1 98.56 87 ARG A C 1
ATOM 709 O O . ARG A 1 87 ? 1.396 -2.637 -12.766 1 98.56 87 ARG A O 1
ATOM 716 N N . ASN A 1 88 ? 0.54 -1.918 -10.859 1 98.62 88 ASN A N 1
ATOM 717 C CA . ASN A 1 88 ? 1.707 -1.227 -10.32 1 98.62 88 ASN A CA 1
ATOM 718 C C . ASN A 1 88 ? 2.338 -2.002 -9.172 1 98.62 88 ASN A C 1
ATOM 720 O O . ASN A 1 88 ? 1.631 -2.506 -8.297 1 98.62 88 ASN A O 1
ATOM 724 N N . LEU A 1 89 ? 3.652 -2.154 -9.172 1 98.88 89 LEU A N 1
ATOM 725 C CA . LEU A 1 89 ? 4.352 -2.885 -8.117 1 98.88 89 LEU A CA 1
ATOM 726 C C . LEU A 1 89 ? 5.543 -2.09 -7.605 1 98.88 89 LEU A C 1
ATOM 728 O O . LEU A 1 89 ? 6.426 -1.71 -8.383 1 98.88 89 LEU A O 1
ATOM 732 N N . GLN A 1 90 ? 5.586 -1.815 -6.293 1 98.81 90 GLN A N 1
ATOM 733 C CA . GLN A 1 90 ? 6.723 -1.201 -5.617 1 98.81 90 GLN A CA 1
ATOM 734 C C . GLN A 1 90 ? 7.109 -1.988 -4.367 1 98.81 90 GLN A C 1
ATOM 736 O O . GLN A 1 90 ? 6.246 -2.576 -3.707 1 98.81 90 GLN A O 1
ATOM 741 N N . ILE A 1 91 ? 8.359 -1.936 -4.078 1 98.94 91 ILE A N 1
ATOM 742 C CA . ILE A 1 91 ? 8.867 -2.369 -2.781 1 98.94 91 ILE A CA 1
ATOM 743 C C . ILE A 1 91 ? 9.438 -1.171 -2.025 1 98.94 91 ILE A C 1
ATOM 745 O O . ILE A 1 91 ? 10.227 -0.399 -2.576 1 98.94 91 ILE A O 1
ATOM 749 N N . VAL A 1 92 ? 9.016 -0.985 -0.825 1 98.75 92 VAL A N 1
ATOM 750 C CA . VAL A 1 92 ? 9.344 0.203 -0.043 1 98.75 92 VAL A CA 1
ATOM 751 C C . VAL A 1 92 ? 9.82 -0.209 1.349 1 98.75 92 VAL A C 1
ATOM 753 O O . VAL A 1 92 ? 9.242 -1.105 1.969 1 98.75 92 VAL A O 1
ATOM 756 N N . GLU A 1 93 ? 10.906 0.414 1.796 1 98.44 93 GLU A N 1
ATOM 757 C CA . GLU A 1 93 ? 11.391 0.176 3.152 1 98.44 93 GLU A CA 1
ATOM 758 C C . GLU A 1 93 ? 10.422 0.723 4.191 1 98.44 93 GLU A C 1
ATOM 760 O O . GLU A 1 93 ? 9.836 1.789 4 1 98.44 93 GLU A O 1
ATOM 765 N N . GLY A 1 94 ? 10.281 -0.029 5.301 1 98.19 94 GLY A N 1
ATOM 766 C CA . GLY A 1 94 ? 9.367 0.359 6.367 1 98.19 94 GLY A CA 1
ATOM 767 C C . GLY A 1 94 ? 9.867 1.539 7.18 1 98.19 94 GLY A C 1
ATOM 768 O O . GLY A 1 94 ? 11.016 1.964 7.023 1 98.19 94 GLY A O 1
ATOM 769 N N . PHE A 1 95 ? 8.836 2.051 7.918 1 95.25 95 PHE A N 1
ATOM 770 C CA . PHE A 1 95 ? 9.133 3.125 8.859 1 95.25 95 PHE A CA 1
ATOM 771 C C . PHE A 1 95 ? 9.75 2.574 10.141 1 95.25 95 PHE A C 1
ATOM 773 O O . PHE A 1 95 ? 9.312 1.545 10.656 1 95.25 95 PHE A O 1
ATOM 780 N N . SER A 1 96 ? 10.922 2.922 10.5 1 83.44 96 SER A N 1
ATOM 781 C CA . SER A 1 96 ? 11.531 2.498 11.758 1 83.44 96 SER A CA 1
ATOM 782 C C . SER A 1 96 ? 11.695 3.672 12.711 1 83.44 96 SER A C 1
ATOM 784 O O . SER A 1 96 ? 12.109 4.758 12.305 1 83.44 96 SER A O 1
ATOM 786 N N . THR A 1 97 ? 11.062 3.484 13.852 1 66.31 97 THR A N 1
ATOM 787 C CA . THR A 1 97 ? 11.312 4.484 14.883 1 66.31 97 THR A CA 1
ATOM 788 C C . THR A 1 97 ? 12.648 4.215 15.578 1 66.31 97 THR A C 1
ATOM 790 O O . THR A 1 97 ? 13.062 4.984 16.453 1 66.31 97 THR A O 1
ATOM 793 N N . GLU A 1 98 ? 13.156 3.059 15.305 1 54 98 GLU A N 1
ATOM 794 C CA . GLU A 1 98 ? 14.438 2.752 15.945 1 54 98 GLU A CA 1
ATOM 795 C C . GLU A 1 98 ? 15.602 3.367 15.172 1 54 98 GLU A C 1
ATOM 797 O O . GLU A 1 98 ? 15.5 3.594 13.961 1 54 98 GLU A O 1
ATOM 802 N N . MET B 1 1 ? -10.898 -6.977 12.336 1 93.69 1 MET B N 1
ATOM 803 C CA . MET B 1 1 ? -9.883 -7.098 11.297 1 93.69 1 MET B CA 1
ATOM 804 C C . MET B 1 1 ? -9.203 -5.758 11.039 1 93.69 1 MET B C 1
ATOM 806 O O . MET B 1 1 ? -9.867 -4.723 10.953 1 93.69 1 MET B O 1
ATOM 810 N N . LYS B 1 2 ? -7.906 -5.746 10.836 1 97.88 2 LYS B N 1
ATOM 811 C CA . LYS B 1 2 ? -7.156 -4.512 10.609 1 97.88 2 LYS B CA 1
ATOM 812 C C . LYS B 1 2 ? -7.586 -3.838 9.312 1 97.88 2 LYS B C 1
ATOM 814 O O . LYS B 1 2 ? -8.312 -4.43 8.508 1 97.88 2 LYS B O 1
ATOM 819 N N . ALA B 1 3 ? -7.211 -2.643 9.148 1 98.69 3 ALA B N 1
ATOM 820 C CA . ALA B 1 3 ? -7.348 -1.908 7.895 1 98.69 3 ALA B CA 1
ATOM 821 C C . ALA B 1 3 ? -6.082 -1.119 7.578 1 98.69 3 ALA B C 1
ATOM 823 O O . ALA B 1 3 ? -5.297 -0.808 8.477 1 98.69 3 ALA B O 1
ATOM 824 N N . TYR B 1 4 ? -5.922 -0.82 6.352 1 98.88 4 TYR B N 1
ATOM 825 C CA . TYR B 1 4 ? -4.707 -0.155 5.898 1 98.88 4 TYR B CA 1
ATOM 826 C C . TYR B 1 4 ? -5.039 1.082 5.074 1 98.88 4 TYR B C 1
ATOM 828 O O . TYR B 1 4 ? -5.82 1.01 4.121 1 98.88 4 TYR B O 1
ATOM 836 N N . TRP B 1 5 ? -4.527 2.23 5.484 1 98.94 5 TRP B N 1
ATOM 837 C CA . TRP B 1 5 ? -4.543 3.521 4.805 1 98.94 5 TRP B CA 1
ATOM 838 C C . TRP B 1 5 ? -3.318 3.68 3.91 1 98.94 5 TRP B C 1
ATOM 840 O O . TRP B 1 5 ? -2.189 3.756 4.398 1 98.94 5 TRP B O 1
ATOM 850 N N . ILE B 1 6 ? -3.588 3.699 2.602 1 98.94 6 ILE B N 1
ATOM 851 C CA . ILE B 1 6 ? -2.52 3.686 1.608 1 98.94 6 ILE B CA 1
ATOM 852 C C . ILE B 1 6 ? -2.535 4.992 0.816 1 98.94 6 ILE B C 1
ATOM 854 O O . ILE B 1 6 ? -3.455 5.238 0.035 1 98.94 6 ILE B O 1
ATOM 858 N N . ALA B 1 7 ? -1.522 5.82 1.044 1 98.94 7 A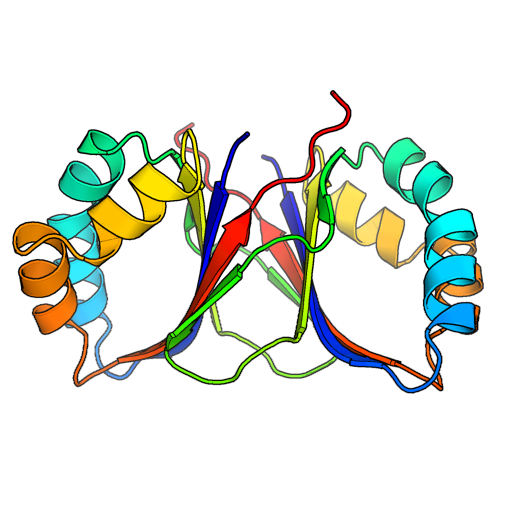LA B N 1
ATOM 859 C CA . ALA B 1 7 ? -1.353 7.078 0.319 1 98.94 7 ALA B CA 1
ATOM 860 C C . ALA B 1 7 ? -0.176 6.996 -0.649 1 98.94 7 ALA B C 1
ATOM 862 O O . ALA B 1 7 ? 0.963 6.77 -0.234 1 98.94 7 ALA B O 1
ATOM 863 N N . LEU B 1 8 ? -0.439 7.145 -1.929 1 98.75 8 LEU B N 1
ATOM 864 C CA . LEU B 1 8 ? 0.54 7.148 -3.01 1 98.75 8 LEU B CA 1
ATOM 865 C C . LEU B 1 8 ? 0.7 8.547 -3.596 1 98.75 8 LEU B C 1
ATOM 867 O O . LEU B 1 8 ? -0.161 9.016 -4.344 1 98.75 8 LEU B O 1
ATOM 871 N N . TYR B 1 9 ? 1.804 9.18 -3.193 1 98.62 9 TYR B N 1
ATOM 872 C CA . TYR B 1 9 ? 2.025 10.555 -3.643 1 98.62 9 TYR B CA 1
ATOM 873 C C . TYR B 1 9 ? 2.559 10.578 -5.07 1 98.62 9 TYR B C 1
ATOM 875 O O . TYR B 1 9 ? 3.521 9.875 -5.391 1 98.62 9 TYR B O 1
ATOM 883 N N . LYS B 1 10 ? 1.954 11.383 -5.891 1 98 10 LYS B N 1
ATOM 884 C CA . LYS B 1 10 ? 2.305 11.523 -7.301 1 98 10 LYS B CA 1
ATOM 885 C C . LYS B 1 10 ? 3.104 12.797 -7.547 1 98 10 LYS B C 1
ATOM 887 O O . LYS B 1 10 ? 4.043 12.805 -8.344 1 98 10 LYS B O 1
ATOM 892 N N . ARG B 1 11 ? 2.66 13.781 -6.91 1 98.19 11 ARG B N 1
ATOM 893 C CA . ARG B 1 11 ? 3.279 15.094 -7.078 1 98.19 11 ARG B CA 1
ATOM 894 C C . ARG B 1 11 ? 3.314 15.852 -5.758 1 98.19 11 ARG B C 1
ATOM 896 O O . ARG B 1 11 ? 2.338 15.852 -5.008 1 98.19 11 ARG B O 1
ATOM 903 N N . ILE B 1 12 ? 4.426 16.484 -5.473 1 98.5 12 ILE B N 1
ATOM 904 C CA . ILE B 1 12 ? 4.637 17.312 -4.289 1 98.5 12 ILE B CA 1
ATOM 905 C C . ILE B 1 12 ? 5.238 18.656 -4.699 1 98.5 12 ILE B C 1
ATOM 907 O O . ILE B 1 12 ? 6.445 18.75 -4.934 1 98.5 12 ILE B O 1
ATOM 911 N N . ASP B 1 13 ? 4.43 19.672 -4.711 1 98.62 13 ASP B N 1
ATOM 912 C CA . ASP B 1 13 ? 4.852 20.984 -5.168 1 98.62 13 ASP B CA 1
ATOM 913 C C . ASP B 1 13 ? 5.496 21.781 -4.031 1 98.62 13 ASP B C 1
ATOM 915 O O . ASP B 1 13 ? 6.242 22.734 -4.277 1 98.62 13 ASP B O 1
ATOM 919 N N . SER B 1 14 ? 5.152 21.453 -2.775 1 98.75 14 SER B N 1
ATOM 920 C CA . SER B 1 14 ? 5.707 22.109 -1.604 1 98.75 14 SER B CA 1
ATOM 921 C C . SER B 1 14 ? 6.074 21.109 -0.517 1 98.75 14 SER B C 1
ATOM 923 O O . SER B 1 14 ? 5.203 20.641 0.216 1 98.75 14 SER B O 1
ATOM 925 N N . GLN B 1 15 ? 7.363 20.922 -0.401 1 98.25 15 GLN B N 1
ATOM 926 C CA . GLN B 1 15 ? 7.844 20.031 0.648 1 98.25 15 GLN B CA 1
ATOM 927 C C . GLN B 1 15 ? 7.527 20.594 2.033 1 98.25 15 GLN B C 1
ATOM 929 O O . GLN B 1 15 ? 7.258 19.828 2.967 1 98.25 15 GLN B O 1
ATOM 934 N N . GLU B 1 16 ? 7.527 21.891 2.119 1 98.69 16 GLU B N 1
ATOM 935 C CA . GLU B 1 16 ? 7.227 22.531 3.393 1 98.69 16 GLU B CA 1
ATOM 936 C C . GLU B 1 16 ? 5.789 22.266 3.82 1 98.69 16 GLU B C 1
ATOM 938 O O . GLU B 1 16 ? 5.535 21.906 4.973 1 98.69 16 GLU B O 1
ATOM 943 N N . ASN B 1 17 ? 4.852 22.422 2.92 1 98.81 17 ASN B N 1
ATOM 944 C CA . ASN B 1 17 ? 3.451 22.141 3.229 1 98.81 17 ASN B CA 1
ATOM 945 C C . ASN B 1 17 ? 3.248 20.688 3.633 1 98.81 17 ASN B C 1
ATOM 947 O O . ASN B 1 17 ? 2.506 20.391 4.574 1 98.81 17 ASN B O 1
ATOM 951 N N . LEU B 1 18 ? 3.934 19.828 2.939 1 98.75 18 LEU B N 1
ATOM 952 C CA . LEU B 1 18 ? 3.799 18.406 3.254 1 98.75 18 LEU B CA 1
ATOM 953 C C . LEU B 1 18 ? 4.348 18.094 4.645 1 98.75 18 LEU B C 1
ATOM 955 O O . LEU B 1 18 ? 3.721 17.375 5.418 1 98.75 18 LEU B O 1
ATOM 959 N N . LYS B 1 19 ? 5.465 18.656 4.93 1 98.25 19 LYS B N 1
ATOM 960 C CA . LYS B 1 19 ? 6.062 18.484 6.25 1 98.25 19 LYS B CA 1
ATOM 961 C C . LYS B 1 19 ? 5.141 19.016 7.344 1 98.25 19 LYS B C 1
ATOM 963 O O . LYS B 1 19 ? 4.945 18.359 8.367 1 98.25 19 LYS B O 1
ATOM 968 N N . ASN B 1 20 ? 4.574 20.188 7.176 1 98.75 20 ASN B N 1
ATOM 969 C CA . ASN B 1 20 ? 3.672 20.797 8.148 1 98.75 20 ASN B CA 1
ATOM 970 C C . ASN B 1 20 ? 2.406 19.969 8.328 1 98.75 20 ASN B C 1
ATOM 972 O O . ASN B 1 20 ? 1.925 19.797 9.453 1 98.75 20 ASN B O 1
ATOM 976 N N . TYR B 1 21 ? 1.923 19.469 7.277 1 98.88 21 TYR B N 1
ATOM 977 C CA . TYR B 1 21 ? 0.783 18.562 7.332 1 98.88 21 TYR B CA 1
ATOM 978 C C . TYR B 1 21 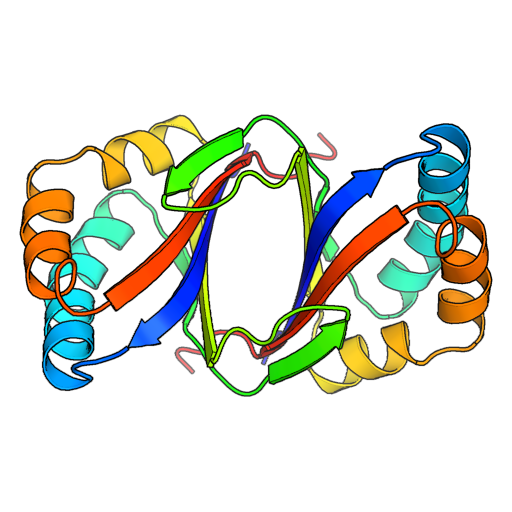? 1.112 17.312 8.156 1 98.88 21 TYR B C 1
ATOM 980 O O . TYR B 1 21 ? 0.36 16.953 9.062 1 98.88 21 TYR B O 1
ATOM 988 N N . GLY B 1 22 ? 2.211 16.688 7.793 1 98.5 22 GLY B N 1
ATOM 989 C CA . GLY B 1 22 ? 2.629 15.516 8.539 1 98.5 22 GLY B CA 1
ATOM 990 C C . GLY B 1 22 ? 2.73 15.766 10.031 1 98.5 22 GLY B C 1
ATOM 991 O O . GLY B 1 22 ? 2.256 14.961 10.836 1 98.5 22 GLY B O 1
ATOM 992 N N . ALA B 1 23 ? 3.338 16.906 10.383 1 98.44 23 ALA B N 1
ATOM 993 C CA . ALA B 1 23 ? 3.506 17.266 11.789 1 98.44 23 ALA B CA 1
ATOM 994 C C . ALA B 1 23 ? 2.154 17.453 12.469 1 98.44 23 ALA B C 1
ATOM 996 O O . ALA B 1 23 ? 1.975 17.078 13.625 1 98.44 23 ALA B O 1
ATOM 997 N N . LYS B 1 24 ? 1.275 18 11.758 1 98.62 24 LYS B N 1
ATOM 998 C CA . LYS B 1 24 ? -0.039 18.312 12.305 1 98.62 24 LYS B CA 1
ATOM 999 C C . LYS B 1 24 ? -0.861 17.047 12.531 1 98.62 24 LYS B C 1
ATOM 1001 O O . LYS B 1 24 ? -1.573 16.938 13.531 1 98.62 24 LYS B O 1
ATOM 1006 N N . VAL B 1 25 ? -0.758 16.062 11.656 1 98.75 25 VAL B N 1
ATOM 1007 C CA . VAL B 1 25 ? -1.785 15.023 11.633 1 98.75 25 VAL B CA 1
ATOM 1008 C C . VAL B 1 25 ? -1.242 13.742 12.266 1 98.75 25 VAL B C 1
ATOM 1010 O O . VAL B 1 25 ? -2.008 12.836 12.602 1 98.75 25 VAL B O 1
ATOM 1013 N N . THR B 1 26 ? 0.08 13.633 12.445 1 98.75 26 THR B N 1
ATOM 1014 C CA . THR B 1 26 ? 0.651 12.391 12.961 1 98.75 26 THR B CA 1
ATOM 1015 C C . THR B 1 26 ? 0.008 12.008 14.297 1 98.75 26 THR B C 1
ATOM 1017 O O . THR B 1 26 ? -0.429 10.875 14.477 1 98.75 26 THR B O 1
ATOM 1020 N N . GLY B 1 27 ? -0.057 12.938 15.25 1 98.75 27 GLY B N 1
ATOM 1021 C CA . GLY B 1 27 ? -0.692 12.68 16.531 1 98.75 27 GLY B CA 1
ATOM 1022 C C . GLY B 1 27 ? -2.166 12.344 16.406 1 98.75 27 GLY B C 1
ATOM 1023 O O . GLY B 1 27 ? -2.682 11.516 17.156 1 98.75 27 GLY B O 1
ATOM 1024 N N . ILE B 1 28 ? -2.898 12.977 15.555 1 98.81 28 ILE B N 1
ATOM 1025 C CA . ILE B 1 28 ? -4.312 12.719 15.305 1 98.81 28 ILE B CA 1
ATOM 1026 C C . ILE B 1 28 ? -4.5 11.289 14.812 1 98.81 28 ILE B C 1
ATOM 1028 O O . ILE B 1 28 ? -5.332 10.547 15.344 1 98.81 28 ILE B O 1
ATOM 1032 N N . ILE B 1 29 ? -3.715 10.797 13.789 1 98.88 29 ILE B N 1
ATOM 1033 C CA . ILE B 1 29 ? -3.816 9.461 13.219 1 98.88 29 ILE B CA 1
ATOM 1034 C C . ILE B 1 29 ? -3.547 8.414 14.297 1 98.88 29 ILE B C 1
ATOM 1036 O O . ILE B 1 29 ? -4.293 7.441 14.43 1 98.88 29 ILE B O 1
ATOM 1040 N N . LYS B 1 30 ? -2.572 8.688 15.07 1 98.81 30 LYS B N 1
ATOM 1041 C CA . LYS B 1 30 ? -2.248 7.773 16.156 1 98.81 30 LYS B CA 1
ATOM 1042 C C . LYS B 1 30 ? -3.387 7.695 17.172 1 98.81 30 LYS B C 1
ATOM 1044 O O . LYS B 1 30 ? -3.637 6.641 17.75 1 98.81 30 LYS B O 1
ATOM 1049 N N . SER B 1 31 ? -4.066 8.758 17.438 1 98.69 31 SER B N 1
ATOM 1050 C CA . SER B 1 31 ? -5.152 8.789 18.406 1 98.69 31 SER B CA 1
ATOM 1051 C C . SER B 1 31 ? -6.32 7.918 17.953 1 98.69 31 SER B C 1
ATOM 1053 O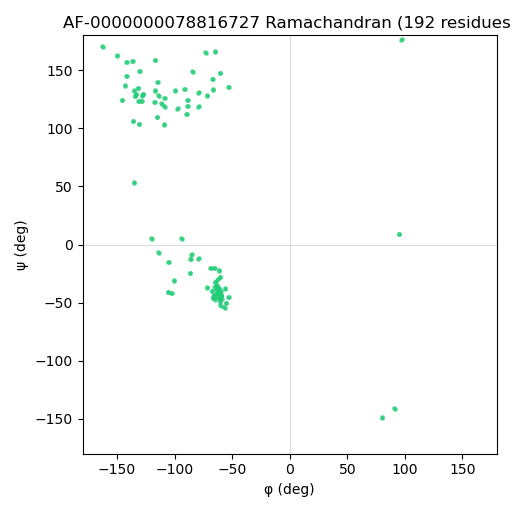 O . SER B 1 31 ? -7.141 7.496 18.781 1 98.69 31 SER B O 1
ATOM 1055 N N . TYR B 1 32 ? -6.43 7.609 16.688 1 98.75 32 TYR B N 1
ATOM 1056 C CA . TYR B 1 32 ? -7.438 6.707 16.141 1 98.75 32 TYR B CA 1
ATOM 1057 C C . TYR B 1 32 ? -6.902 5.285 16.047 1 98.75 32 TYR B C 1
ATOM 1059 O O . TYR B 1 32 ? -7.551 4.406 15.469 1 98.75 32 TYR B O 1
ATOM 1067 N N . GLY B 1 33 ? -5.66 5.105 16.578 1 98.62 33 GLY B N 1
ATOM 1068 C CA . GLY B 1 33 ? -5.055 3.781 16.594 1 98.62 33 GLY B CA 1
ATOM 1069 C C . GLY B 1 33 ? -4.141 3.529 15.406 1 98.62 33 GLY B C 1
ATOM 1070 O O . GLY B 1 33 ? -3.703 2.398 15.18 1 98.62 33 GLY B O 1
ATOM 1071 N N . GLY B 1 34 ? -3.863 4.531 14.656 1 98.69 34 GLY B N 1
ATOM 1072 C CA . GLY B 1 34 ? -2.973 4.359 13.516 1 98.69 34 GLY B CA 1
ATOM 1073 C C . GLY B 1 34 ? -1.546 4.035 13.922 1 98.69 34 GLY B C 1
ATOM 1074 O O . GLY B 1 34 ? -1.008 4.637 14.852 1 98.69 34 GLY B O 1
ATOM 1075 N N . LYS B 1 35 ? -1.016 3.062 13.25 1 98.25 35 LYS B N 1
ATOM 1076 C CA . LYS B 1 35 ? 0.395 2.707 13.367 1 98.25 35 LYS B CA 1
ATOM 1077 C C . LYS B 1 35 ? 1.114 2.877 12.031 1 98.25 35 LYS B C 1
ATOM 1079 O O . LYS B 1 35 ? 0.721 2.279 11.031 1 98.25 35 LYS B O 1
ATOM 1084 N N . PRO B 1 36 ? 2.158 3.699 12.016 1 98.56 36 PRO B N 1
ATOM 1085 C CA . PRO B 1 36 ? 2.861 3.875 10.742 1 98.56 36 PRO B CA 1
ATOM 1086 C C . PRO B 1 36 ? 3.684 2.65 10.344 1 98.56 36 PRO B C 1
ATOM 1088 O O . PRO B 1 36 ? 4.5 2.172 11.133 1 98.56 36 PRO B O 1
ATOM 1091 N N . LEU B 1 37 ? 3.473 2.213 9.172 1 98.5 37 LEU B N 1
ATOM 1092 C CA . LEU B 1 37 ? 4.266 1.106 8.641 1 98.5 37 LEU B CA 1
ATOM 1093 C C . LEU B 1 37 ? 5.277 1.604 7.617 1 98.5 37 LEU B C 1
ATOM 1095 O O . LEU B 1 37 ? 6.402 1.105 7.555 1 98.5 37 LEU B O 1
ATOM 1099 N N . VAL B 1 38 ? 4.844 2.543 6.773 1 98.69 38 VAL B N 1
ATOM 1100 C CA . VAL B 1 38 ? 5.66 3.139 5.723 1 98.69 38 VAL B CA 1
ATOM 1101 C C . VAL B 1 38 ? 5.484 4.656 5.727 1 98.69 38 VAL B C 1
ATOM 1103 O O . VAL B 1 38 ? 4.355 5.152 5.73 1 98.69 38 VAL B O 1
ATOM 1106 N N . ARG B 1 39 ? 6.492 5.395 5.762 1 98 39 ARG B N 1
ATOM 1107 C CA . ARG B 1 39 ? 6.469 6.852 5.668 1 98 39 ARG B CA 1
ATOM 1108 C C . ARG B 1 39 ? 7.547 7.355 4.715 1 98 39 ARG B C 1
ATOM 1110 O O . ARG B 1 39 ? 8.328 8.242 5.066 1 98 39 ARG B O 1
ATOM 1117 N N . GLY B 1 40 ? 7.43 6.738 3.527 1 97.19 40 GLY B N 1
ATOM 1118 C CA . GLY B 1 40 ? 8.469 6.961 2.535 1 97.19 40 GLY B CA 1
ATOM 1119 C C . GLY B 1 40 ? 9.594 5.949 2.617 1 97.19 40 GLY B C 1
ATOM 1120 O O . GLY B 1 40 ? 9.352 4.742 2.668 1 97.19 40 GLY B O 1
ATOM 1121 N N . GLY B 1 41 ? 10.844 6.363 2.438 1 94.44 41 GLY B N 1
ATOM 1122 C CA . GLY B 1 41 ? 11.992 5.48 2.521 1 94.44 41 GLY B CA 1
ATOM 1123 C C . GLY B 1 41 ? 12.461 4.977 1.169 1 94.44 41 GLY B C 1
ATOM 1124 O O . GLY B 1 41 ? 11.906 5.355 0.135 1 94.44 41 GLY B O 1
ATOM 1125 N N . LYS B 1 42 ? 13.531 4.258 1.221 1 97.19 42 LYS B N 1
ATOM 1126 C CA . LYS B 1 42 ? 14.07 3.617 0.026 1 97.19 42 LYS B CA 1
ATOM 1127 C C . LYS B 1 42 ? 13.008 2.781 -0.681 1 97.19 42 LYS B C 1
AT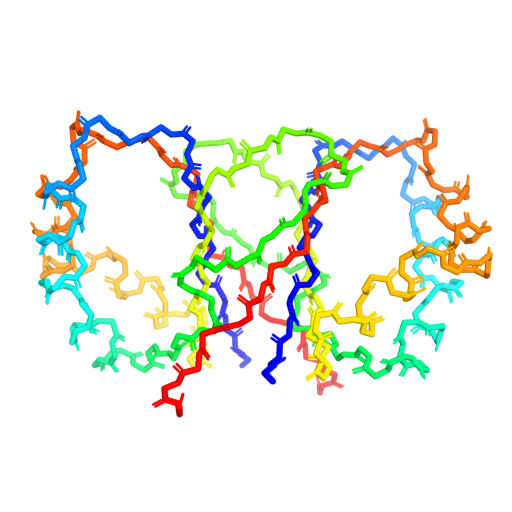OM 1129 O O . LYS B 1 42 ? 12.234 2.072 -0.033 1 97.19 42 LYS B O 1
ATOM 1134 N N . PHE B 1 43 ? 12.977 2.928 -2.018 1 98.44 43 PHE B N 1
ATOM 1135 C CA . PHE B 1 43 ? 11.992 2.127 -2.742 1 98.44 43 PHE B CA 1
ATOM 1136 C C . PHE B 1 43 ? 12.492 1.796 -4.141 1 98.44 43 PHE B C 1
ATOM 1138 O O . PHE B 1 43 ? 13.453 2.402 -4.625 1 98.44 43 PHE B O 1
ATOM 1145 N N . GLU B 1 44 ? 11.883 0.84 -4.719 1 98.62 44 GLU B N 1
ATOM 1146 C CA . GLU B 1 44 ? 12.008 0.491 -6.133 1 98.62 44 GLU B CA 1
ATOM 1147 C C . GLU B 1 44 ? 10.648 0.262 -6.773 1 98.62 44 GLU B C 1
ATOM 1149 O O . GLU B 1 44 ? 9.781 -0.403 -6.191 1 98.62 44 GLU B O 1
ATOM 1154 N N . THR B 1 45 ? 10.469 0.918 -7.887 1 98.75 45 THR B N 1
ATOM 1155 C CA . THR B 1 45 ? 9.305 0.622 -8.711 1 98.75 45 THR B CA 1
ATOM 1156 C C . THR B 1 45 ? 9.617 -0.496 -9.703 1 98.75 45 THR B C 1
ATOM 1158 O O . THR B 1 45 ? 10.484 -0.347 -10.562 1 98.75 45 THR B O 1
ATOM 1161 N N . LEU B 1 46 ? 8.906 -1.551 -9.586 1 98.75 46 LEU B N 1
ATOM 1162 C CA . LEU B 1 46 ? 9.211 -2.74 -10.375 1 98.75 46 LEU B CA 1
ATOM 1163 C C . LEU B 1 46 ? 8.273 -2.85 -11.578 1 98.75 46 LEU B C 1
ATOM 1165 O O . LEU B 1 46 ? 8.625 -3.457 -12.594 1 98.75 46 LEU B O 1
ATOM 1169 N N . GLU B 1 47 ? 7.109 -2.381 -11.391 1 98.69 47 GLU B N 1
ATOM 1170 C CA . GLU B 1 47 ? 6.121 -2.307 -12.461 1 98.69 47 GLU B CA 1
ATOM 1171 C C . GLU B 1 47 ? 5.309 -1.018 -12.375 1 98.69 47 GLU B C 1
ATOM 1173 O O . GLU B 1 47 ? 4.984 -0.557 -11.281 1 98.69 47 GLU B O 1
ATOM 1178 N N . GLY B 1 48 ? 4.926 -0.438 -13.578 1 97.69 48 GLY B N 1
ATOM 1179 C CA . GLY B 1 48 ? 3.979 0.665 -13.633 1 97.69 48 GLY B CA 1
ATOM 1180 C C . GLY B 1 48 ? 4.613 2.008 -13.312 1 97.69 48 GLY B C 1
ATOM 1181 O O . GLY B 1 48 ? 5.762 2.26 -13.68 1 97.69 48 GLY B O 1
ATOM 1182 N N . GLU B 1 49 ? 3.754 2.869 -12.711 1 96 49 GLU B N 1
ATOM 1183 C CA . GLU B 1 49 ? 4.164 4.246 -12.461 1 96 49 GLU B CA 1
ATOM 1184 C C . GLU B 1 49 ? 4.941 4.359 -11.148 1 96 49 GLU B C 1
ATOM 1186 O O . GLU B 1 49 ? 4.68 3.623 -10.203 1 96 49 GLU B O 1
ATOM 1191 N N . THR B 1 50 ? 5.867 5.344 -11.141 1 97.69 50 THR B N 1
ATOM 1192 C CA . THR B 1 50 ? 6.652 5.586 -9.93 1 97.69 50 THR B CA 1
ATOM 1193 C C . THR B 1 50 ? 5.945 6.582 -9.016 1 97.69 50 THR B C 1
ATOM 1195 O O . THR B 1 50 ? 5.578 7.676 -9.445 1 97.69 50 THR B O 1
ATOM 1198 N N . TYR B 1 51 ? 5.723 6.199 -7.805 1 97.88 51 TYR B N 1
ATOM 1199 C CA . TYR B 1 51 ? 5.301 7.109 -6.746 1 97.88 51 TYR B CA 1
ATOM 1200 C C . TYR B 1 51 ? 6.488 7.555 -5.902 1 97.88 51 TYR B C 1
ATOM 1202 O O . TYR B 1 51 ? 7.094 6.746 -5.195 1 97.88 51 TYR B O 1
ATOM 1210 N N . PRO B 1 52 ? 6.785 8.758 -5.906 1 97.75 52 PRO B N 1
ATOM 1211 C CA . PRO B 1 52 ? 7.984 9.227 -5.207 1 97.75 52 PRO B CA 1
ATOM 1212 C C . PRO B 1 52 ? 7.863 9.109 -3.688 1 97.75 52 PRO B C 1
ATOM 1214 O O . PRO B 1 52 ? 8.867 9.195 -2.979 1 97.75 52 PRO B O 1
ATOM 1217 N N . ARG B 1 53 ? 6.699 9.016 -3.172 1 98.38 53 ARG B N 1
ATOM 1218 C CA . ARG B 1 53 ? 6.465 8.836 -1.741 1 98.38 53 ARG B CA 1
ATOM 1219 C C . ARG B 1 53 ? 5.242 7.965 -1.491 1 98.38 53 ARG B C 1
ATOM 1221 O O . ARG B 1 53 ? 4.164 8.227 -2.025 1 98.38 53 ARG B O 1
ATOM 1228 N N . THR B 1 54 ? 5.434 6.922 -0.771 1 98.75 54 THR B N 1
ATOM 1229 C CA . THR B 1 54 ? 4.371 6.023 -0.333 1 98.75 54 THR B CA 1
ATOM 1230 C C . THR B 1 54 ? 4.254 6.023 1.188 1 98.75 54 THR B C 1
ATOM 1232 O O . THR B 1 54 ? 5.266 5.996 1.893 1 98.75 54 THR B O 1
ATOM 1235 N N . VAL B 1 55 ? 3.012 6.16 1.721 1 98.94 55 VAL B N 1
ATOM 1236 C CA . VAL B 1 55 ? 2.738 6.129 3.154 1 98.94 55 VAL B CA 1
ATOM 1237 C C . VAL B 1 55 ? 1.649 5.098 3.449 1 98.94 55 VAL B C 1
ATOM 1239 O O . VAL B 1 55 ? 0.63 5.047 2.758 1 98.94 55 VAL B O 1
ATOM 1242 N N . ILE B 1 56 ? 1.938 4.262 4.379 1 98.94 56 ILE B N 1
ATOM 1243 C CA . ILE B 1 56 ? 0.972 3.248 4.793 1 98.94 56 ILE B CA 1
ATOM 1244 C C . ILE B 1 56 ? 0.793 3.291 6.309 1 98.94 56 ILE B C 1
ATOM 1246 O O . ILE B 1 56 ? 1.773 3.262 7.055 1 98.94 56 ILE B O 1
ATOM 1250 N N . TRP B 1 57 ? -0.442 3.377 6.715 1 98.88 57 TRP B N 1
ATOM 1251 C CA . TRP B 1 57 ? -0.833 3.254 8.117 1 98.88 57 TRP B CA 1
ATOM 1252 C C . TRP B 1 57 ? -1.682 2.006 8.336 1 98.88 57 TRP B C 1
ATOM 1254 O O . TRP B 1 57 ? -2.557 1.691 7.523 1 98.88 57 TRP B O 1
ATOM 1264 N N . GLU B 1 58 ? -1.441 1.341 9.43 1 98.75 58 GLU B N 1
ATOM 1265 C CA . GLU B 1 58 ? -2.293 0.252 9.906 1 98.75 58 GLU B CA 1
ATOM 1266 C C . GLU B 1 58 ? -3.242 0.73 11 1 98.75 58 GLU B C 1
ATOM 1268 O O . GLU B 1 58 ? -2.83 1.438 11.922 1 98.75 58 GLU B O 1
ATOM 1273 N N . PHE B 1 59 ? -4.512 0.404 10.906 1 98.81 59 PHE B N 1
ATOM 1274 C CA . PHE B 1 59 ? -5.527 0.734 11.898 1 98.81 59 PHE B CA 1
ATOM 1275 C C . PHE B 1 59 ? -6.117 -0.531 12.508 1 98.81 59 PHE B C 1
ATOM 1277 O O . PHE B 1 59 ? -6.047 -1.606 11.906 1 98.81 59 PHE B O 1
ATOM 1284 N N . PRO B 1 60 ? -6.695 -0.377 13.695 1 98.56 60 PRO B N 1
ATOM 1285 C CA . PRO B 1 60 ? -7.277 -1.564 14.328 1 98.56 60 PRO B CA 1
ATOM 1286 C C . PRO B 1 60 ? -8.422 -2.164 13.516 1 98.56 60 PRO B C 1
ATOM 1288 O O . PRO B 1 60 ? -8.695 -3.361 13.617 1 98.56 60 PRO B O 1
ATOM 1291 N N . ASN B 1 61 ? -9.148 -1.372 12.773 1 98 61 ASN B N 1
ATOM 1292 C CA . ASN B 1 61 ? -10.211 -1.843 11.891 1 98 61 ASN B CA 1
ATOM 1293 C C . ASN B 1 61 ? -10.594 -0.787 10.859 1 98 61 ASN B C 1
ATOM 1295 O O . ASN B 1 61 ? -10.102 0.342 10.906 1 98 61 ASN B O 1
ATOM 1299 N N . TYR B 1 62 ? -11.391 -1.2 9.922 1 98.31 62 TYR B N 1
ATOM 1300 C CA . TYR B 1 62 ? -11.805 -0.386 8.789 1 98.31 62 TYR B CA 1
ATOM 1301 C C . TYR B 1 62 ? -12.539 0.867 9.258 1 98.31 62 TYR B C 1
ATOM 1303 O O . TYR B 1 62 ? -12.281 1.966 8.758 1 98.31 62 TYR B O 1
ATOM 1311 N N . GLU B 1 63 ? -13.445 0.76 10.227 1 98.19 63 GLU B N 1
ATOM 1312 C CA . GLU B 1 63 ? -14.258 1.866 10.719 1 98.19 63 GLU B CA 1
ATOM 1313 C C . GLU B 1 63 ? -13.391 2.963 11.328 1 98.19 63 GLU B C 1
ATOM 1315 O O . GLU B 1 63 ? -13.633 4.148 11.094 1 98.19 63 GLU B O 1
ATOM 1320 N N . GLN B 1 64 ? -12.43 2.582 12.039 1 98.75 64 GLN B N 1
ATOM 1321 C CA . GLN B 1 64 ? -11.555 3.562 12.688 1 98.75 64 GLN B CA 1
ATOM 1322 C C . GLN B 1 64 ? -10.734 4.328 11.656 1 98.75 64 GLN B C 1
ATOM 1324 O O . GLN B 1 64 ? -10.508 5.531 11.805 1 98.75 64 GLN B O 1
ATOM 1329 N N . ALA B 1 65 ? -10.273 3.637 10.656 1 98.88 65 ALA B N 1
ATOM 1330 C CA . ALA B 1 65 ? -9.531 4.301 9.578 1 98.88 65 ALA B CA 1
ATOM 1331 C C . ALA B 1 65 ? -10.406 5.348 8.883 1 98.88 65 ALA B C 1
ATOM 1333 O O . ALA B 1 65 ? -9.961 6.469 8.641 1 98.88 65 ALA B O 1
ATOM 1334 N N . MET B 1 66 ? -11.602 4.953 8.578 1 98.88 66 MET B N 1
ATOM 1335 C CA . MET B 1 66 ? -12.531 5.855 7.902 1 98.88 66 MET B CA 1
ATOM 1336 C C . MET B 1 66 ? -12.883 7.043 8.789 1 98.88 66 MET B C 1
ATOM 1338 O O . MET B 1 66 ? -12.922 8.188 8.32 1 98.88 66 MET B O 1
ATOM 1342 N N . LYS B 1 67 ? -13.141 6.758 10.07 1 98.88 67 LYS B N 1
ATOM 1343 C CA . LYS B 1 67 ? -13.438 7.828 11.016 1 98.88 67 LYS B CA 1
ATOM 1344 C C . LYS B 1 67 ? -12.273 8.82 11.109 1 98.88 67 LYS B C 1
ATOM 1346 O O . LYS B 1 67 ? -12.492 10.031 11.18 1 98.88 67 LYS B O 1
ATOM 1351 N N . CYS B 1 68 ? -11.133 8.289 11.172 1 98.94 68 CYS B N 1
ATOM 1352 C CA . CYS B 1 68 ? -9.945 9.141 11.203 1 98.94 68 CYS B CA 1
ATOM 1353 C C . CYS B 1 68 ? -9.914 10.07 10 1 98.94 68 CYS B C 1
ATOM 1355 O O . CYS B 1 68 ? -9.836 11.289 10.148 1 98.94 68 CYS B O 1
ATOM 1357 N N . HIS B 1 69 ? -10 9.531 8.758 1 98.94 69 HIS B N 1
ATOM 1358 C CA . HIS B 1 69 ? -9.953 10.32 7.527 1 98.94 69 HIS B CA 1
ATOM 1359 C C . HIS B 1 69 ? -11.039 11.391 7.52 1 98.94 69 HIS B C 1
ATOM 1361 O O . HIS B 1 69 ? -10.797 12.523 7.105 1 98.94 69 HIS B O 1
ATOM 1367 N N . ASP B 1 70 ? -12.203 11.008 8.055 1 98.75 70 ASP B N 1
ATOM 1368 C CA . ASP B 1 70 ? -13.367 11.875 7.926 1 98.75 70 ASP B CA 1
ATOM 1369 C C . ASP B 1 70 ? -13.398 12.914 9.047 1 98.75 70 ASP B C 1
ATOM 1371 O O . ASP B 1 70 ? -14.219 13.836 9.023 1 98.75 70 ASP B O 1
ATOM 1375 N N . SER B 1 71 ? -12.609 12.742 10.039 1 98.88 71 SER B N 1
ATOM 1376 C CA . SER B 1 71 ? -12.602 13.664 11.172 1 98.88 71 SER B CA 1
ATOM 1377 C C . SER B 1 71 ? -12.25 15.078 10.727 1 98.88 71 SER B C 1
ATOM 1379 O O . SER B 1 71 ? -11.438 15.266 9.82 1 98.88 71 SER B O 1
ATOM 1381 N N . LYS B 1 72 ? -12.836 16.078 11.422 1 98.75 72 LYS B N 1
ATOM 1382 C CA . LYS B 1 72 ? -12.547 17.484 11.141 1 98.75 72 LYS B CA 1
ATOM 1383 C C . LYS B 1 72 ? -11.078 17.797 11.391 1 98.75 72 LYS B C 1
ATOM 1385 O O . LYS B 1 72 ? -10.453 18.531 10.609 1 98.75 72 LYS B O 1
ATOM 1390 N N . GLU B 1 73 ? -10.57 17.266 12.461 1 98.62 73 GLU B N 1
ATOM 1391 C CA . GLU B 1 73 ? -9.18 17.531 12.82 1 98.62 73 GLU B CA 1
ATOM 1392 C C . GLU B 1 73 ? -8.234 17.062 11.727 1 98.62 73 GLU B C 1
ATOM 1394 O O . GLU B 1 73 ? -7.301 17.781 11.344 1 98.62 73 GLU B O 1
ATOM 1399 N N . TYR B 1 74 ? -8.469 15.836 11.188 1 98.94 74 TYR B N 1
ATOM 1400 C CA . TYR B 1 74 ? -7.602 15.344 10.125 1 98.94 74 TYR B CA 1
ATOM 1401 C C . TYR B 1 74 ? -7.766 16.188 8.859 1 98.94 74 TYR B C 1
ATOM 1403 O O . TYR B 1 74 ? -6.777 16.547 8.219 1 98.94 74 TYR B O 1
ATOM 1411 N N . GLN B 1 75 ? -9.062 16.438 8.516 1 98.81 75 GLN B N 1
ATOM 1412 C CA . GLN B 1 75 ? -9.32 17.172 7.285 1 98.81 75 GLN B CA 1
ATOM 1413 C C . GLN B 1 75 ? -8.742 18.594 7.359 1 98.81 75 GLN B C 1
ATOM 1415 O O . GLN B 1 75 ? -8.242 19.109 6.359 1 98.81 75 GLN B O 1
ATOM 1420 N N . ASP B 1 76 ? -8.766 19.219 8.547 1 98.75 76 ASP B N 1
ATOM 1421 C CA . ASP B 1 76 ? -8.125 20.516 8.742 1 98.75 76 ASP B CA 1
ATOM 1422 C C . ASP B 1 76 ? -6.617 20.422 8.508 1 98.75 76 ASP B C 1
ATOM 1424 O O . ASP B 1 76 ? -6.023 21.328 7.918 1 98.75 76 ASP B O 1
ATOM 1428 N N . GLY B 1 77 ? -6.004 19.359 9.023 1 98.81 77 GLY B N 1
ATOM 1429 C CA . GLY B 1 77 ? -4.586 19.156 8.773 1 98.81 77 GLY B CA 1
ATOM 1430 C C . GLY B 1 77 ? -4.266 18.938 7.305 1 98.81 77 GLY B C 1
ATOM 1431 O O . GLY B 1 77 ? -3.314 19.516 6.777 1 98.81 77 GLY B O 1
ATOM 1432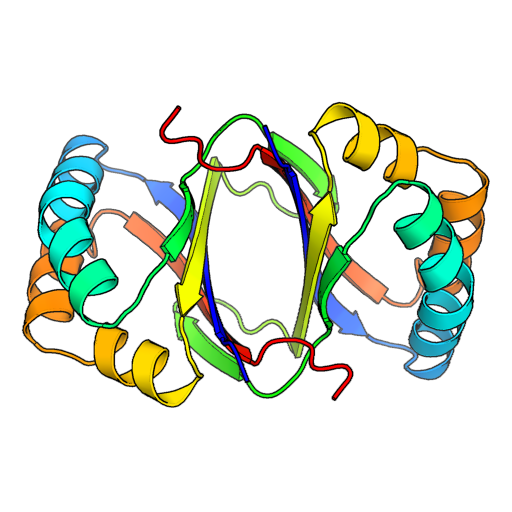 N N . TRP B 1 78 ? -5.047 18.094 6.605 1 98.75 78 TRP B N 1
ATOM 1433 C CA . TRP B 1 78 ? -4.824 17.781 5.199 1 98.75 78 TRP B CA 1
ATOM 1434 C C . TRP B 1 78 ? -4.922 19.031 4.336 1 98.75 78 TRP B C 1
ATOM 1436 O O . TRP B 1 78 ? -4.191 19.172 3.35 1 98.75 78 TRP B O 1
ATOM 1446 N N . ALA B 1 79 ? -5.707 20.016 4.785 1 98.81 79 ALA B N 1
ATOM 1447 C CA . ALA B 1 79 ? -5.902 21.25 4.035 1 98.81 79 ALA B CA 1
ATOM 1448 C C . ALA B 1 79 ? -4.582 22 3.844 1 98.81 79 ALA B C 1
ATOM 1450 O O . ALA B 1 79 ? -4.426 22.766 2.893 1 98.81 79 ALA B O 1
ATOM 1451 N N . ILE B 1 80 ? -3.635 21.766 4.672 1 98.81 80 ILE B N 1
ATOM 1452 C CA . ILE B 1 80 ? -2.332 22.406 4.609 1 98.81 80 ILE B CA 1
ATOM 1453 C C . ILE B 1 80 ? -1.612 22.016 3.324 1 98.81 80 ILE B C 1
ATOM 1455 O O . ILE B 1 80 ? -0.934 22.828 2.705 1 98.81 80 ILE B O 1
ATOM 1459 N N . ALA B 1 81 ? -1.771 20.75 2.887 1 98.75 81 ALA B N 1
ATOM 1460 C CA . ALA B 1 81 ? -0.961 20.234 1.788 1 98.75 81 ALA B CA 1
ATOM 1461 C C . ALA B 1 81 ? -1.824 19.938 0.566 1 98.75 81 ALA B C 1
ATOM 1463 O O . ALA B 1 81 ? -1.304 19.688 -0.523 1 98.75 81 ALA B O 1
ATOM 1464 N N . ARG B 1 82 ? -3.113 20.031 0.666 1 98.5 82 ARG B N 1
ATOM 1465 C CA . ARG B 1 82 ? -4.055 19.531 -0.332 1 98.5 82 ARG B CA 1
ATOM 1466 C C . ARG B 1 82 ? -3.852 20.234 -1.673 1 98.5 82 ARG B C 1
ATOM 1468 O O . ARG B 1 82 ? -3.938 19.609 -2.727 1 98.5 82 ARG B O 1
ATOM 1475 N N . ASP B 1 83 ? -3.559 21.516 -1.687 1 98.56 83 ASP B N 1
ATOM 1476 C CA . ASP B 1 83 ? -3.463 22.281 -2.926 1 98.56 83 ASP B CA 1
ATOM 1477 C C . ASP B 1 83 ? -2.07 22.156 -3.541 1 98.56 83 ASP B C 1
ATOM 1479 O O . ASP B 1 83 ? -1.855 22.547 -4.688 1 98.56 83 ASP B O 1
ATOM 1483 N N . THR B 1 84 ? -1.183 21.562 -2.818 1 98.81 84 THR B N 1
ATOM 1484 C CA . THR B 1 84 ? 0.19 21.5 -3.309 1 98.81 84 THR B CA 1
ATOM 1485 C C . THR B 1 84 ? 0.642 20.047 -3.457 1 98.81 84 THR B C 1
ATOM 1487 O O . THR B 1 84 ? 1.827 19.781 -3.664 1 98.81 84 THR B O 1
ATOM 1490 N N . THR B 1 85 ? -0.227 19.141 -3.248 1 98.62 85 THR B N 1
ATOM 1491 C CA . THR B 1 85 ? 0.099 17.734 -3.295 1 98.62 85 THR B CA 1
ATOM 1492 C C . THR B 1 85 ? -0.962 16.953 -4.074 1 98.62 85 THR B C 1
ATOM 1494 O O . THR B 1 85 ? -2.158 17.203 -3.908 1 98.62 85 THR B O 1
ATOM 1497 N N . GLU B 1 86 ? -0.502 16.125 -4.961 1 98.62 86 GLU B N 1
ATOM 1498 C CA . GLU B 1 86 ? -1.384 15.141 -5.594 1 98.62 86 GLU B CA 1
ATOM 1499 C C . GLU B 1 86 ? -1.081 13.727 -5.105 1 98.62 86 GLU B C 1
ATOM 1501 O O . GLU B 1 86 ? 0.071 13.289 -5.133 1 98.62 86 GLU B O 1
ATOM 1506 N N . ARG B 1 87 ? -2.084 13.055 -4.617 1 98.56 87 ARG B N 1
ATOM 1507 C CA . ARG B 1 87 ? -1.892 11.68 -4.18 1 98.56 87 ARG B CA 1
ATOM 1508 C C . ARG B 1 87 ? -3.102 10.82 -4.531 1 98.56 87 ARG B C 1
ATOM 1510 O O . ARG B 1 87 ? -4.148 11.336 -4.922 1 98.56 87 ARG B O 1
ATOM 1517 N N . ASN B 1 88 ? -2.893 9.531 -4.633 1 98.62 88 ASN B N 1
ATOM 1518 C CA . ASN B 1 88 ? -3.945 8.531 -4.527 1 98.62 88 ASN B CA 1
ATOM 1519 C C . ASN B 1 88 ? -4.105 8.039 -3.092 1 98.62 88 ASN B C 1
ATOM 1521 O O . ASN B 1 88 ? -3.115 7.77 -2.408 1 98.62 88 ASN B O 1
ATOM 1525 N N . LEU B 1 89 ? -5.328 7.961 -2.598 1 98.88 89 LEU B N 1
ATOM 1526 C CA . LEU B 1 89 ? -5.59 7.512 -1.235 1 98.88 89 LEU B CA 1
ATOM 1527 C C . LEU B 1 89 ? -6.688 6.453 -1.216 1 98.88 89 LEU B C 1
ATOM 1529 O O . LEU B 1 89 ? -7.797 6.691 -1.703 1 98.88 89 LEU B O 1
ATOM 1533 N N . GLN B 1 90 ? -6.391 5.262 -0.653 1 98.81 90 GLN B N 1
ATOM 1534 C CA . GLN B 1 90 ? -7.359 4.199 -0.422 1 98.81 90 GLN B CA 1
ATOM 1535 C C . GLN B 1 90 ? -7.27 3.67 1.007 1 98.81 90 GLN B C 1
ATOM 1537 O O . GLN B 1 90 ? -6.188 3.648 1.598 1 98.81 90 GLN B O 1
ATOM 1542 N N . ILE B 1 91 ? -8.383 3.244 1.483 1 98.88 91 ILE B N 1
ATOM 1543 C CA . ILE B 1 91 ? -8.438 2.443 2.703 1 98.88 91 ILE B CA 1
ATOM 1544 C C . ILE B 1 91 ? -8.922 1.036 2.373 1 98.88 91 ILE B C 1
ATOM 1546 O O . ILE B 1 91 ? -9.938 0.869 1.684 1 98.88 91 ILE B O 1
ATOM 1550 N N . VAL B 1 92 ? -8.219 0.05 2.787 1 98.75 92 VAL B N 1
ATOM 1551 C CA . VAL B 1 92 ? -8.469 -1.338 2.412 1 98.75 92 VAL B CA 1
ATOM 1552 C C . VAL B 1 92 ? -8.469 -2.217 3.66 1 98.75 92 VAL B C 1
ATOM 1554 O O . VAL B 1 92 ? -7.625 -2.057 4.543 1 98.75 92 VAL B O 1
ATOM 1557 N N . GLU B 1 93 ? -9.461 -3.098 3.746 1 98.38 93 GLU B N 1
ATOM 1558 C CA . GLU B 1 93 ? -9.5 -4.062 4.84 1 98.38 93 GLU B CA 1
ATOM 1559 C C . GLU B 1 93 ? -8.352 -5.062 4.738 1 98.38 93 GLU B C 1
ATOM 1561 O O . GLU B 1 93 ? -7.996 -5.496 3.643 1 98.38 93 GLU B O 1
ATOM 1566 N N . GLY B 1 94 ? -7.805 -5.438 5.922 1 98.19 94 GLY B N 1
ATOM 1567 C CA . GLY B 1 94 ? -6.695 -6.375 5.973 1 98.19 94 GLY B CA 1
ATOM 1568 C C . GLY B 1 94 ? -7.105 -7.801 5.668 1 98.19 94 GLY B C 1
ATOM 1569 O O . GLY B 1 94 ? -8.297 -8.102 5.559 1 98.19 94 GLY B O 1
ATOM 1570 N N . PHE B 1 95 ? -5.988 -8.547 5.414 1 95.19 95 PHE B N 1
ATOM 1571 C CA . PHE B 1 95 ? -6.148 -9.977 5.207 1 95.19 95 PHE B CA 1
ATOM 1572 C C . PHE B 1 95 ? -6.301 -10.703 6.535 1 95.19 95 PHE B C 1
ATOM 1574 O O . PHE B 1 95 ? -5.594 -10.398 7.5 1 95.19 95 PHE B O 1
ATOM 1581 N N . SER B 1 96 ? -7.371 -11.359 6.812 1 83.38 96 SER B N 1
ATOM 1582 C CA . SER B 1 96 ? -7.531 -12.148 8.031 1 83.38 96 SER B CA 1
ATOM 1583 C C . SER B 1 96 ? -7.57 -13.641 7.727 1 83.38 96 SER B C 1
ATOM 1585 O O . SER B 1 96 ? -8.227 -14.07 6.777 1 83.38 96 SER B O 1
ATOM 1587 N N . THR B 1 97 ? -6.613 -14.312 8.336 1 65.75 97 THR B N 1
ATOM 1588 C CA . THR B 1 97 ? -6.688 -15.766 8.234 1 65.75 97 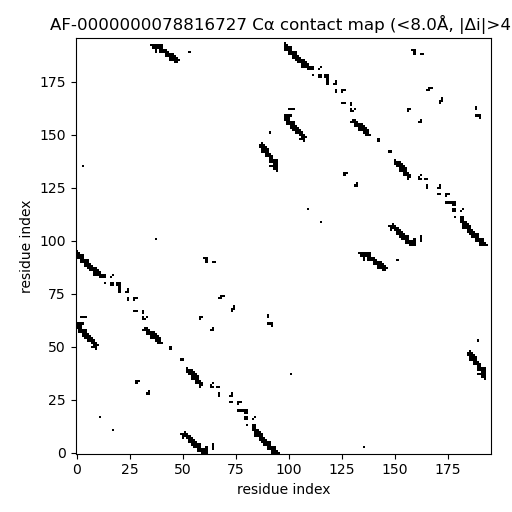THR B CA 1
ATOM 1589 C C . THR B 1 97 ? -7.711 -16.328 9.219 1 65.75 97 THR B C 1
ATOM 1591 O O . THR B 1 97 ? -7.953 -17.531 9.258 1 65.75 97 THR B O 1
ATOM 1594 N N . GLU B 1 98 ? -8.133 -15.5 10.102 1 53.72 98 GLU B N 1
ATOM 1595 C CA . GLU B 1 98 ? -9.117 -15.977 11.062 1 53.72 98 GLU B CA 1
ATOM 1596 C C . GLU B 1 98 ? -10.523 -15.945 10.477 1 53.72 98 GLU B C 1
ATOM 1598 O O . GLU B 1 98 ? -10.805 -15.156 9.57 1 53.72 98 GLU B O 1
#